Protein AF-A0A3C0IP59-F1 (afdb_monomer_lite)

Radius of gyration: 22.81 Å; chains: 1; bounding box: 52×36×65 Å

Foldseek 3Di:
DWKKKWQQVWKDWDDKADADPLFAPKDWDWDDDPRMIMIDIDTDDPVPDDRDDDPPDDRIDTDMDTDAPDWFKIKMFIPAQDPDDFDADPLGAGAPQWDDDRRMIMHTDPRPQQDKDKDFFPDDADWKWKWKDPPPDTDTDDDDQQWDQRTHRMIIGGNDHPVQQFIWMWMQHPNDIGPIDGDHDDGHDDDDD

pLDDT: mean 77.58, std 16.77, range [37.03, 97.62]

Sequence (193 aa):
QGSIQWDNTKMQLINVTQVHSTISNTLFNGAVNGTIGTLSYLWTDDNLTAQTIANNQTVFILNFRVTPASSGLTFVSFNNNPTSLVVSNASGDVVPNVVYN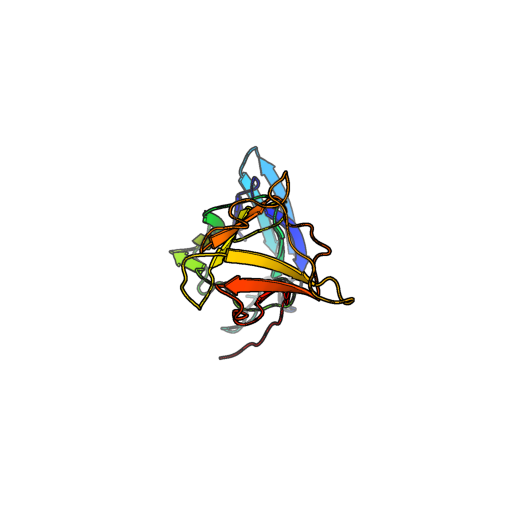NGIVTFSAPMCLNGTTTITSDIQGATYQWQRDTGTGFVNITNGSAFTGVNTPTLTLLNVPSTSGGLVYRCLVNGNYSTPYEIVFTNYWIGGT

Structure (mmCIF, N/CA/C/O backbone):
data_AF-A0A3C0IP59-F1
#
_entry.id   AF-A0A3C0IP59-F1
#
loop_
_atom_site.group_PDB
_atom_site.id
_atom_site.type_symbol
_atom_site.label_atom_id
_atom_site.label_alt_id
_atom_site.label_comp_id
_atom_site.label_asym_id
_atom_site.label_entity_id
_atom_site.label_seq_id
_atom_site.pdbx_PDB_ins_code
_atom_site.Cartn_x
_atom_site.Cartn_y
_atom_site.Cartn_z
_atom_site.occupancy
_atom_site.B_iso_or_equiv
_atom_site.auth_seq_id
_atom_site.auth_comp_id
_atom_site.auth_asym_id
_atom_site.auth_atom_id
_atom_site.pdbx_PDB_model_num
ATOM 1 N N . GLN A 1 1 ? -11.044 3.082 27.305 1.00 76.75 1 GLN A N 1
ATOM 2 C CA . GLN A 1 1 ? -10.449 4.399 26.984 1.00 76.75 1 GLN A CA 1
ATOM 3 C C . GLN A 1 1 ? -8.964 4.248 26.710 1.00 76.75 1 GLN A C 1
ATOM 5 O O . GLN A 1 1 ? -8.337 3.385 27.319 1.00 76.75 1 GLN A O 1
ATOM 10 N N . GLY A 1 2 ? -8.407 5.058 25.819 1.00 85.38 2 GLY A N 1
ATOM 11 C CA . GLY A 1 2 ? -6.988 4.990 25.487 1.00 85.38 2 GLY A CA 1
ATOM 12 C C . GLY A 1 2 ? -6.597 5.969 24.392 1.00 85.38 2 GLY A C 1
ATOM 13 O O . GLY A 1 2 ? -7.365 6.862 24.024 1.00 85.38 2 GLY A O 1
ATOM 14 N N . SER A 1 3 ? -5.384 5.796 23.880 1.00 88.06 3 SER A N 1
ATOM 15 C CA . SER A 1 3 ? -4.891 6.559 22.743 1.00 88.06 3 SER A CA 1
ATOM 16 C C . SER A 1 3 ? -4.097 5.684 21.791 1.00 88.06 3 SER A C 1
ATOM 18 O O . SER A 1 3 ? -3.349 4.801 22.211 1.00 88.06 3 SER A O 1
ATOM 20 N N . ILE A 1 4 ? -4.232 5.992 20.510 1.00 91.75 4 ILE A N 1
ATOM 21 C CA . ILE A 1 4 ? -3.515 5.349 19.415 1.00 91.75 4 ILE A CA 1
ATOM 22 C C . ILE A 1 4 ? -2.663 6.418 18.761 1.00 91.75 4 ILE A C 1
ATOM 24 O O . ILE A 1 4 ? -3.152 7.520 18.525 1.00 91.75 4 ILE A O 1
ATOM 28 N N . GLN A 1 5 ? -1.407 6.116 18.481 1.00 92.88 5 GLN A N 1
ATOM 29 C CA . GLN A 1 5 ? -0.506 7.008 17.773 1.00 92.88 5 GLN A CA 1
ATOM 30 C C . GLN A 1 5 ? -0.067 6.382 16.458 1.00 92.88 5 GLN A C 1
ATOM 32 O O . GLN A 1 5 ? -0.047 5.162 16.309 1.00 92.88 5 GLN A O 1
ATOM 37 N N . TRP A 1 6 ? 0.281 7.222 15.493 1.00 92.19 6 TRP A N 1
ATOM 38 C CA . TRP A 1 6 ? 0.820 6.779 14.214 1.00 92.19 6 TRP A CA 1
ATOM 39 C C . TRP A 1 6 ? 1.875 7.752 13.699 1.00 92.19 6 TRP A C 1
ATOM 41 O O . TRP A 1 6 ? 1.934 8.917 14.106 1.00 92.19 6 TRP A O 1
ATOM 51 N N . ASP A 1 7 ? 2.689 7.267 12.768 1.00 91.00 7 ASP A N 1
ATOM 52 C CA . ASP A 1 7 ? 3.608 8.094 11.992 1.00 91.00 7 ASP A CA 1
ATOM 53 C C . ASP A 1 7 ? 2.825 8.945 10.980 1.00 91.00 7 ASP A C 1
ATOM 55 O O . ASP A 1 7 ? 2.439 8.486 9.900 1.00 91.00 7 ASP A O 1
ATOM 59 N N . ASN A 1 8 ? 2.596 10.210 11.326 1.00 92.25 8 ASN A N 1
ATOM 60 C CA . ASN A 1 8 ? 1.844 11.145 10.497 1.00 92.25 8 ASN A CA 1
ATOM 61 C C . ASN A 1 8 ? 2.613 11.600 9.246 1.00 92.25 8 ASN A C 1
ATOM 63 O O . ASN A 1 8 ? 2.034 12.209 8.350 1.00 92.25 8 ASN A O 1
ATOM 67 N N . THR A 1 9 ? 3.911 11.295 9.141 1.00 85.31 9 THR A N 1
ATOM 68 C CA . THR A 1 9 ? 4.666 11.563 7.907 1.00 85.31 9 THR A CA 1
ATOM 69 C C . THR A 1 9 ? 4.334 10.555 6.809 1.00 85.31 9 THR A C 1
ATOM 71 O O . THR A 1 9 ? 4.463 10.867 5.625 1.00 85.31 9 THR A O 1
ATOM 74 N N . LYS A 1 10 ? 3.854 9.363 7.186 1.00 76.88 10 LYS A N 1
ATOM 75 C CA . LYS A 1 10 ? 3.582 8.254 6.261 1.00 76.88 10 LYS A CA 1
ATOM 76 C C . LYS A 1 10 ? 2.119 7.869 6.189 1.00 76.88 10 LYS A C 1
ATOM 78 O O . LYS A 1 10 ? 1.732 7.216 5.229 1.00 76.88 10 LYS A O 1
ATOM 83 N N . MET A 1 11 ? 1.306 8.242 7.170 1.00 84.44 11 MET A N 1
ATOM 84 C CA . MET A 1 11 ? -0.105 7.880 7.200 1.00 84.44 11 MET A CA 1
ATOM 85 C C . MET A 1 11 ? -0.966 8.999 7.769 1.00 84.44 11 MET A C 1
ATOM 87 O O . MET A 1 11 ? -0.578 9.706 8.690 1.00 84.44 11 MET A O 1
ATOM 91 N N . GLN A 1 12 ? -2.185 9.100 7.263 1.00 85.88 12 GLN A N 1
ATOM 92 C CA . GLN A 1 12 ? -3.214 10.006 7.739 1.00 85.88 12 GLN A CA 1
ATOM 93 C C . GLN A 1 12 ? -4.449 9.195 8.124 1.00 85.88 12 GLN A C 1
ATOM 95 O O . GLN A 1 12 ? -4.969 8.427 7.311 1.00 85.88 12 GLN A O 1
ATOM 100 N N . LEU A 1 13 ? -4.939 9.370 9.352 1.00 90.38 13 LEU A N 1
ATOM 101 C CA . LEU A 1 13 ? -6.218 8.795 9.765 1.00 90.38 13 LEU A CA 1
ATOM 102 C C . LEU A 1 13 ? -7.351 9.452 8.963 1.00 90.38 13 LEU A C 1
ATOM 104 O O . LEU A 1 13 ? -7.472 10.676 8.946 1.00 90.38 13 LEU A O 1
ATOM 108 N N . ILE A 1 14 ? -8.175 8.640 8.305 1.00 88.88 14 ILE A N 1
ATOM 109 C CA . ILE A 1 14 ? -9.339 9.096 7.539 1.00 88.88 14 ILE A CA 1
ATOM 110 C C . ILE A 1 14 ? -10.581 9.084 8.419 1.00 88.88 14 ILE A C 1
ATOM 112 O O . ILE A 1 14 ? -11.258 10.100 8.543 1.00 88.88 14 ILE A O 1
ATOM 116 N N . ASN A 1 15 ? -10.891 7.937 9.023 1.00 91.88 15 ASN A N 1
ATOM 117 C CA . ASN A 1 15 ? -12.031 7.790 9.919 1.00 91.88 15 ASN A CA 1
ATOM 118 C C . ASN A 1 15 ? -11.908 6.529 10.789 1.00 91.88 15 ASN A C 1
ATOM 120 O O . ASN A 1 15 ? -11.047 5.672 10.571 1.00 91.88 15 ASN A O 1
ATOM 124 N N . VAL A 1 16 ? -12.801 6.444 11.774 1.00 91.81 16 VAL A N 1
ATOM 125 C CA . VAL A 1 16 ? -13.067 5.242 12.566 1.00 91.81 16 VAL A CA 1
ATOM 126 C C . VAL A 1 16 ? -14.413 4.677 12.121 1.00 91.81 16 VAL A C 1
ATOM 128 O O . VAL A 1 16 ? -15.373 5.428 11.960 1.00 91.81 16 VAL A O 1
ATOM 131 N N . THR A 1 17 ? -14.491 3.370 11.893 1.00 89.25 17 THR A N 1
ATOM 132 C CA . THR A 1 17 ? -15.706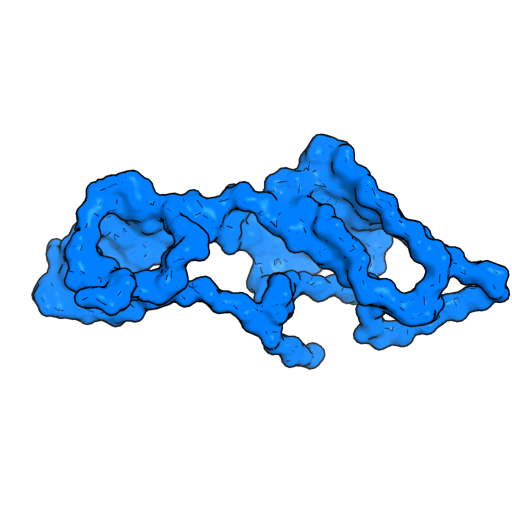 2.684 11.419 1.00 89.25 17 THR A CA 1
ATOM 133 C C . THR A 1 17 ? -15.938 1.385 12.186 1.00 89.25 17 THR A C 1
ATOM 135 O O . THR A 1 17 ? -15.092 0.983 12.980 1.00 89.25 17 THR A O 1
ATOM 138 N N . GLN A 1 18 ? -17.089 0.739 11.966 1.00 88.69 18 GLN A N 1
ATOM 139 C CA . GLN A 1 18 ? -17.440 -0.561 12.561 1.00 88.69 18 GLN A CA 1
ATOM 140 C C . GLN A 1 18 ? -17.245 -0.630 14.085 1.00 88.69 18 GLN A C 1
ATOM 142 O O . GLN A 1 18 ? -16.703 -1.599 14.611 1.00 88.69 18 GLN A O 1
ATOM 147 N N . VAL A 1 19 ? -17.681 0.410 14.801 1.00 90.69 19 VAL A N 1
ATOM 148 C CA . VAL A 1 19 ? -17.729 0.376 16.266 1.00 90.69 19 VAL A CA 1
ATOM 149 C C . VAL A 1 19 ? -18.670 -0.751 16.693 1.00 90.69 19 VAL A C 1
ATOM 151 O O . VAL A 1 19 ? -19.811 -0.810 16.231 1.00 90.69 19 VAL A O 1
ATOM 154 N N . HIS A 1 20 ? -18.185 -1.657 17.541 1.00 90.81 20 HIS A N 1
ATOM 155 C CA . HIS A 1 20 ? -18.945 -2.816 17.996 1.00 90.81 20 HIS A CA 1
ATOM 156 C C . HIS A 1 20 ? -20.247 -2.386 18.684 1.00 90.81 20 HIS A C 1
ATOM 158 O O . HIS A 1 20 ? -20.267 -1.443 19.474 1.00 90.81 20 HIS A O 1
ATOM 164 N N . SER A 1 21 ? -21.338 -3.107 18.429 1.00 88.25 21 SER A N 1
ATOM 165 C CA . SER A 1 21 ? -22.692 -2.701 18.830 1.00 88.25 21 SER A CA 1
ATOM 166 C C . SER A 1 21 ? -22.936 -2.664 20.341 1.00 88.25 21 SER A C 1
ATOM 168 O O . SER A 1 21 ? -23.910 -2.070 20.788 1.00 88.25 21 SER A O 1
ATOM 170 N N . THR A 1 22 ? -22.086 -3.314 21.139 1.00 87.00 22 THR A N 1
ATOM 171 C CA . THR A 1 22 ? -22.162 -3.279 22.612 1.00 87.00 22 THR A CA 1
ATOM 172 C C . THR A 1 22 ? -21.518 -2.033 23.215 1.00 87.00 22 THR A C 1
ATOM 174 O O . THR A 1 22 ? -21.534 -1.888 24.435 1.00 87.00 22 THR A O 1
ATOM 177 N N . ILE A 1 23 ? -20.886 -1.190 22.395 1.00 85.69 23 ILE A N 1
ATOM 178 C CA . ILE A 1 23 ? -20.192 0.021 22.821 1.00 85.69 23 ILE A CA 1
ATOM 179 C C . ILE A 1 23 ? -21.084 1.217 22.488 1.00 85.69 23 ILE A C 1
ATOM 181 O O . ILE A 1 23 ? -21.478 1.406 21.338 1.00 85.69 23 ILE A O 1
ATOM 185 N N . SER A 1 24 ? -21.367 2.040 23.492 1.00 84.31 24 SER A N 1
ATOM 186 C CA . SER A 1 24 ? -22.244 3.211 23.378 1.00 84.31 24 SER A CA 1
ATOM 187 C C . SER A 1 24 ? -21.489 4.498 23.705 1.00 84.31 24 SER A C 1
ATOM 189 O O . SER A 1 24 ? -20.411 4.460 24.300 1.00 84.31 24 SER A O 1
ATOM 191 N N . ASN A 1 25 ? -22.049 5.644 23.301 1.00 86.81 25 ASN A N 1
ATOM 192 C CA . ASN A 1 25 ? -21.530 6.979 23.630 1.00 86.81 25 ASN A CA 1
ATOM 193 C C . ASN A 1 25 ? -20.037 7.151 23.313 1.00 86.81 25 ASN A C 1
ATOM 195 O O . ASN A 1 25 ? -19.250 7.663 24.110 1.00 86.81 25 ASN A O 1
ATOM 199 N N . THR A 1 26 ? -19.628 6.675 22.136 1.00 89.88 26 THR A N 1
ATOM 200 C CA . THR A 1 26 ? -18.228 6.720 21.723 1.00 89.88 26 THR A CA 1
ATOM 201 C C . THR A 1 26 ? -17.808 8.125 21.320 1.00 89.88 26 THR A C 1
ATOM 203 O O . THR A 1 26 ? -18.450 8.762 20.484 1.00 89.88 26 THR A O 1
ATOM 206 N N . LEU A 1 27 ? -16.670 8.564 21.840 1.00 91.69 27 LEU A N 1
ATOM 207 C CA . LEU A 1 27 ? -15.978 9.780 21.450 1.00 91.69 27 LEU A CA 1
ATOM 208 C C . LEU A 1 27 ? -14.618 9.405 20.870 1.00 91.69 27 LEU A C 1
ATOM 210 O O . LEU A 1 27 ? -13.796 8.778 21.540 1.00 91.69 27 LEU A O 1
ATOM 214 N N . PHE A 1 28 ? -14.383 9.830 19.633 1.00 93.62 28 PHE A N 1
ATOM 215 C CA . PHE A 1 28 ? -13.115 9.696 18.927 1.00 93.62 28 PHE A CA 1
ATOM 216 C C . PHE A 1 28 ? -12.594 11.092 18.612 1.00 93.62 28 PHE A C 1
ATOM 218 O O . PHE A 1 28 ? -13.268 11.864 17.933 1.00 93.62 28 PHE A O 1
ATOM 225 N N . ASN A 1 29 ? -11.402 11.419 19.101 1.00 94.44 29 ASN A N 1
ATOM 226 C CA . ASN A 1 29 ? -10.782 12.719 18.878 1.00 94.44 29 ASN A CA 1
ATOM 227 C C . ASN A 1 29 ? -9.398 12.549 18.251 1.00 94.44 29 ASN A C 1
ATOM 229 O O . ASN A 1 29 ? -8.468 12.073 18.904 1.00 94.44 29 ASN A O 1
ATOM 233 N N . GLY A 1 30 ? -9.286 12.916 16.975 1.00 93.44 30 GLY A N 1
ATOM 234 C CA . GLY A 1 30 ? -8.036 12.890 16.223 1.00 93.44 30 GLY A CA 1
ATOM 235 C C . GLY A 1 30 ? -7.299 14.224 16.318 1.00 93.44 30 GLY A C 1
ATOM 236 O O . GLY A 1 30 ? -7.891 15.279 16.114 1.00 93.44 30 GLY A O 1
ATOM 237 N N . ALA A 1 31 ? -5.999 14.176 16.584 1.00 94.88 31 ALA A N 1
ATOM 238 C CA . ALA A 1 31 ? -5.110 15.329 16.589 1.00 94.88 31 ALA A CA 1
ATOM 239 C C . ALA A 1 31 ? -3.773 14.974 15.929 1.00 94.88 31 ALA A C 1
ATOM 241 O O . ALA A 1 31 ? -3.356 13.817 15.910 1.00 94.88 31 ALA A O 1
ATOM 242 N N . VAL A 1 32 ? -3.081 15.981 15.404 1.00 94.75 32 VAL A N 1
ATOM 243 C CA . VAL A 1 32 ? -1.739 15.838 14.830 1.00 94.75 32 VAL A CA 1
ATOM 244 C C . VAL A 1 32 ? -0.811 16.823 15.528 1.00 94.75 32 VAL A C 1
ATOM 246 O O . VAL A 1 32 ? -1.125 18.008 15.614 1.00 94.75 32 VAL A O 1
ATOM 249 N N . ASN A 1 33 ? 0.333 16.338 16.008 1.00 92.12 33 ASN A N 1
ATOM 250 C CA . ASN A 1 33 ? 1.397 17.160 16.571 1.00 92.12 33 ASN A CA 1
ATOM 251 C C . ASN A 1 33 ? 2.728 16.813 15.890 1.00 92.12 33 ASN A C 1
ATOM 253 O O . ASN A 1 33 ? 3.386 15.823 16.217 1.00 92.12 33 ASN A O 1
ATOM 257 N N . GLY A 1 34 ? 3.099 17.620 14.895 1.00 92.50 34 GLY A N 1
ATOM 258 C CA . GLY A 1 34 ? 4.291 17.391 14.084 1.00 92.50 34 GLY A CA 1
ATOM 259 C C . GLY A 1 34 ? 4.214 16.075 13.306 1.00 92.50 34 GLY A C 1
ATOM 260 O O . GLY A 1 34 ? 3.320 15.873 12.484 1.00 92.50 34 GLY A O 1
ATOM 261 N N . THR A 1 35 ? 5.172 15.185 13.556 1.00 92.62 35 THR A N 1
ATOM 262 C CA . THR A 1 35 ? 5.290 13.881 12.883 1.00 92.62 35 THR A CA 1
ATOM 263 C C . THR A 1 35 ? 4.415 12.796 13.503 1.00 92.62 35 THR A C 1
ATOM 265 O O . THR A 1 35 ? 4.331 11.705 12.947 1.00 92.62 35 THR A O 1
ATOM 268 N N . ILE A 1 36 ? 3.756 13.074 14.630 1.00 94.56 36 ILE A N 1
ATOM 269 C CA . ILE A 1 36 ? 2.944 12.099 15.355 1.00 94.56 36 ILE A CA 1
ATOM 270 C C . ILE A 1 36 ? 1.477 12.482 15.241 1.00 94.56 36 ILE A C 1
ATOM 272 O O . ILE A 1 36 ? 1.060 13.575 15.628 1.00 94.56 36 ILE A O 1
ATOM 276 N N . GLY A 1 37 ? 0.680 11.554 14.729 1.00 96.00 37 GLY A N 1
ATOM 277 C CA . GLY A 1 37 ? -0.766 11.632 14.813 1.00 96.00 37 GLY A CA 1
ATOM 278 C C . GLY A 1 37 ? -1.249 10.873 16.038 1.00 96.00 37 GLY A C 1
ATOM 279 O O . GLY A 1 37 ? -0.609 9.919 16.476 1.00 96.00 37 GLY A O 1
ATOM 280 N N . THR A 1 38 ? -2.331 11.332 16.654 1.00 95.06 38 THR A N 1
ATOM 281 C CA . THR A 1 38 ?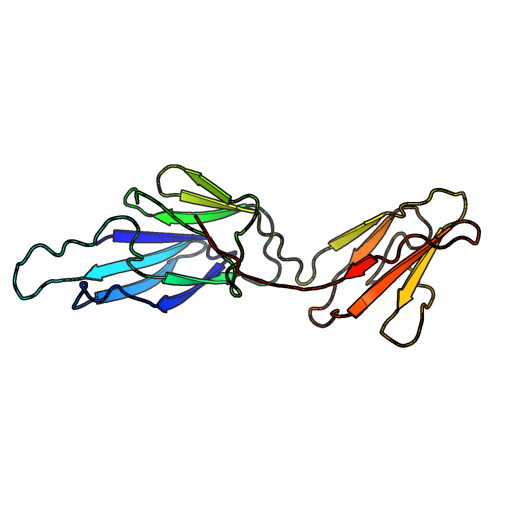 -2.917 10.723 17.849 1.00 95.06 38 THR A CA 1
ATOM 282 C C . THR A 1 38 ? -4.433 10.666 17.728 1.00 95.06 38 THR A C 1
ATOM 284 O O . THR A 1 38 ? -5.075 11.638 17.344 1.00 95.06 38 THR A O 1
ATOM 287 N N . LEU A 1 39 ? -5.013 9.527 18.088 1.00 94.62 39 LEU A N 1
ATOM 288 C CA . LEU A 1 39 ? -6.442 9.322 18.248 1.00 94.62 39 LEU A CA 1
ATOM 289 C C . LEU A 1 39 ? -6.696 8.986 19.711 1.00 94.62 39 LEU A C 1
ATOM 291 O O . LEU A 1 39 ? -6.307 7.917 20.179 1.00 94.62 39 LEU A O 1
ATOM 295 N N . SER A 1 40 ? -7.362 9.882 20.426 1.00 92.38 40 SER A N 1
ATOM 296 C CA . SER A 1 40 ? -7.900 9.599 21.754 1.00 92.38 40 SER A CA 1
ATOM 297 C C . SER A 1 40 ? -9.305 9.031 21.619 1.00 92.38 40 SER A C 1
ATOM 299 O O . SER A 1 40 ? -10.100 9.531 20.821 1.00 92.38 40 SER A O 1
ATOM 301 N N . TYR A 1 41 ? -9.614 7.999 22.400 1.00 90.50 41 TYR A N 1
ATOM 302 C CA . TYR A 1 41 ? -10.928 7.369 22.369 1.00 90.50 41 TYR A CA 1
ATOM 303 C C . TYR A 1 41 ? -11.467 7.071 23.770 1.00 90.50 41 TYR A C 1
ATOM 305 O O . TYR A 1 41 ? -10.754 6.602 24.668 1.00 90.50 41 TYR A O 1
ATOM 313 N N . LEU A 1 42 ? -12.761 7.320 23.935 1.00 89.19 42 LEU A N 1
ATOM 314 C CA . LEU A 1 42 ? -13.541 7.040 25.135 1.00 89.19 42 LEU A CA 1
ATOM 315 C C . LEU A 1 42 ? -14.909 6.497 24.720 1.00 89.19 42 LEU A C 1
ATOM 317 O O . LEU A 1 42 ? -15.437 6.864 23.678 1.00 89.19 42 LEU A O 1
ATOM 321 N N . TRP A 1 43 ? -15.481 5.638 25.548 1.00 86.50 43 TRP A N 1
ATOM 322 C CA . TRP A 1 43 ? -16.882 5.251 25.483 1.00 86.50 43 TRP A CA 1
ATOM 323 C C . TRP A 1 43 ? -17.403 5.152 26.909 1.00 86.50 43 TRP A C 1
ATOM 325 O O . TRP A 1 43 ? -16.632 4.848 27.827 1.00 86.50 43 TRP A O 1
ATOM 335 N N . THR A 1 44 ? -18.685 5.432 27.095 1.00 81.31 44 THR A N 1
ATOM 336 C CA . THR A 1 44 ? -19.340 5.369 28.401 1.00 81.31 44 THR A CA 1
ATOM 337 C C . THR A 1 44 ? -20.592 4.514 28.306 1.00 81.31 44 THR A C 1
ATOM 339 O O . THR A 1 44 ? -21.296 4.527 27.297 1.00 81.31 44 THR A O 1
ATOM 342 N N . ASP A 1 45 ? -20.862 3.752 29.363 1.00 80.81 45 ASP A N 1
ATOM 343 C CA . ASP A 1 45 ? -22.169 3.138 29.556 1.00 80.81 45 ASP A CA 1
ATOM 344 C C . ASP A 1 45 ? -22.950 3.953 30.580 1.00 80.81 45 ASP A C 1
ATOM 346 O O . ASP A 1 45 ? -22.566 4.026 31.750 1.00 80.81 45 ASP A O 1
ATOM 350 N N . ASP A 1 46 ? -24.057 4.538 30.140 1.00 76.50 46 ASP A N 1
ATOM 351 C CA . ASP A 1 46 ? -24.930 5.332 31.005 1.00 76.50 46 ASP A CA 1
ATOM 352 C C . ASP A 1 46 ? -25.686 4.449 32.011 1.00 76.50 46 ASP A C 1
ATOM 354 O O . ASP A 1 46 ? -26.196 4.946 33.014 1.00 76.50 46 ASP A O 1
ATOM 358 N N . ASN A 1 47 ? -25.718 3.130 31.783 1.00 81.12 47 ASN A N 1
ATOM 359 C CA . ASN A 1 47 ? -26.380 2.164 32.658 1.00 81.12 47 ASN A CA 1
ATOM 360 C C . ASN A 1 47 ? -25.453 1.566 33.729 1.00 81.12 47 ASN A C 1
ATOM 362 O O . ASN A 1 47 ? -25.903 0.724 34.507 1.00 81.12 47 ASN A O 1
ATOM 366 N N . LEU A 1 48 ? -24.177 1.983 33.790 1.00 76.75 48 LEU A N 1
ATOM 367 C CA . LEU A 1 48 ? -23.164 1.476 34.733 1.00 76.75 48 LEU A CA 1
ATOM 368 C C . LEU A 1 48 ? -22.982 -0.054 34.696 1.00 76.75 48 LEU A C 1
ATOM 370 O O . LEU A 1 48 ? -22.537 -0.663 35.672 1.00 76.75 48 LEU A O 1
ATOM 374 N N . THR A 1 49 ? -23.311 -0.692 33.575 1.00 77.75 49 THR A N 1
ATOM 375 C CA . THR A 1 49 ? -23.138 -2.127 33.376 1.00 77.75 49 THR A CA 1
ATOM 376 C C . THR A 1 49 ? -21.796 -2.424 32.715 1.00 77.75 49 THR A C 1
ATOM 378 O O . THR A 1 49 ? -21.283 -1.673 31.885 1.00 77.75 49 THR A O 1
ATOM 381 N N . ALA A 1 50 ? -21.180 -3.541 33.101 1.00 73.38 50 ALA A N 1
ATOM 382 C CA . ALA A 1 50 ? -19.937 -3.970 32.481 1.00 73.38 50 ALA A CA 1
ATOM 383 C C . ALA A 1 50 ? -20.202 -4.401 31.029 1.00 73.38 50 ALA A C 1
ATOM 385 O O . ALA A 1 50 ? -20.811 -5.440 30.774 1.00 73.38 50 ALA A O 1
ATOM 386 N N . GLN A 1 51 ? -19.705 -3.620 30.071 1.00 74.44 51 GLN A N 1
ATOM 387 C CA . GLN A 1 51 ? -19.729 -3.989 28.659 1.00 74.44 51 GLN A CA 1
ATOM 388 C C . GLN A 1 51 ? -18.682 -5.078 28.406 1.00 74.44 51 GLN A C 1
ATOM 390 O O . GLN A 1 51 ? -17.479 -4.831 28.484 1.00 74.44 51 GLN A O 1
ATOM 395 N N . THR A 1 52 ? -19.140 -6.295 28.110 1.00 77.94 52 THR A N 1
ATOM 396 C CA . THR A 1 52 ? -18.263 -7.420 27.758 1.00 77.94 52 THR A CA 1
ATOM 397 C C . THR A 1 52 ? -18.319 -7.649 26.255 1.00 77.94 52 THR A C 1
ATOM 399 O O . THR A 1 52 ? -19.381 -7.928 25.703 1.00 77.94 52 THR A O 1
ATOM 402 N N . ILE A 1 53 ? -17.168 -7.541 25.596 1.00 79.88 53 ILE A N 1
ATOM 403 C CA . ILE A 1 53 ? -16.993 -7.913 24.191 1.00 79.88 53 ILE A CA 1
ATOM 404 C C . ILE A 1 53 ? -16.366 -9.307 24.180 1.00 79.88 53 ILE A C 1
ATOM 406 O O . ILE A 1 53 ? -15.373 -9.539 24.869 1.00 79.88 53 ILE A O 1
ATOM 410 N N . ALA A 1 54 ? -16.959 -10.244 23.441 1.00 79.94 54 ALA A N 1
ATOM 411 C CA . ALA A 1 54 ? -16.405 -11.589 23.321 1.00 79.94 54 ALA A CA 1
ATOM 412 C C . ALA A 1 54 ? -15.021 -11.557 22.648 1.00 79.94 54 ALA A C 1
ATOM 414 O O . ALA A 1 54 ? -14.734 -10.683 21.827 1.00 79.94 54 ALA A O 1
ATOM 415 N N . ASN A 1 55 ? -14.168 -12.533 22.967 1.00 74.12 55 ASN A N 1
ATOM 416 C CA . ASN A 1 55 ? -12.869 -12.666 22.308 1.00 74.12 55 ASN A CA 1
ATOM 417 C C . ASN A 1 55 ? -13.031 -12.766 20.780 1.00 74.12 55 ASN A C 1
ATOM 419 O O . ASN A 1 55 ? -14.020 -13.309 20.283 1.00 74.12 55 ASN A O 1
ATOM 423 N N . ASN A 1 56 ? -12.032 -12.265 20.049 1.00 72.31 56 ASN A N 1
ATOM 424 C CA . ASN A 1 56 ? -11.971 -12.251 18.581 1.00 72.31 56 ASN A CA 1
ATOM 425 C C . ASN A 1 56 ? -13.074 -11.429 17.889 1.00 72.31 56 ASN A C 1
ATOM 427 O O . ASN A 1 56 ? -13.340 -11.630 16.707 1.00 72.31 56 ASN A O 1
ATOM 431 N N . GLN A 1 57 ? -13.711 -10.497 18.599 1.00 81.50 57 GLN A N 1
ATOM 432 C CA . GLN A 1 57 ? -14.596 -9.505 17.992 1.00 81.50 57 GLN A CA 1
ATOM 433 C C . GLN A 1 57 ? -13.842 -8.205 17.705 1.00 81.50 57 GLN A C 1
ATOM 435 O O . GLN A 1 57 ? -13.035 -7.737 18.512 1.00 81.50 57 GLN A O 1
ATOM 440 N N . THR A 1 58 ? -14.142 -7.593 16.561 1.00 83.12 58 THR A N 1
ATOM 441 C CA . THR A 1 58 ? -13.628 -6.267 16.210 1.00 83.12 58 THR A CA 1
ATOM 442 C C . THR A 1 58 ? -14.299 -5.206 17.073 1.00 83.12 58 THR A C 1
ATOM 444 O O . THR A 1 58 ? -15.520 -5.088 17.076 1.00 83.12 58 THR A O 1
ATOM 447 N N . VAL A 1 59 ? -13.497 -4.412 17.785 1.00 86.44 59 VAL A N 1
ATOM 448 C CA . VAL A 1 59 ? -13.979 -3.305 18.630 1.00 86.44 59 VAL A CA 1
ATOM 449 C C . VAL A 1 59 ? -14.301 -2.071 17.776 1.00 86.44 59 VAL A C 1
ATOM 451 O O . VAL A 1 59 ? -15.350 -1.457 17.950 1.00 86.44 59 VAL A O 1
ATOM 454 N N . PHE A 1 60 ? -13.399 -1.711 16.861 1.00 88.88 60 PHE A N 1
ATOM 455 C CA . PHE A 1 60 ? -13.571 -0.704 15.810 1.00 88.88 60 PHE A CA 1
ATOM 456 C C . PHE A 1 60 ? -12.468 -0.869 14.755 1.00 88.88 60 PHE A C 1
ATOM 458 O O . PHE A 1 60 ? -11.445 -1.506 15.009 1.00 88.88 60 PHE A O 1
ATOM 465 N N . ILE A 1 61 ? -12.653 -0.253 13.589 1.00 87.56 61 ILE A N 1
ATOM 466 C CA . ILE A 1 61 ? -11.678 -0.198 12.495 1.00 87.56 61 ILE A CA 1
ATOM 467 C C . ILE A 1 61 ? -11.143 1.222 12.344 1.00 87.56 61 ILE A C 1
ATOM 469 O O . ILE A 1 61 ? -11.917 2.177 12.273 1.00 87.56 61 ILE A O 1
ATOM 473 N N . LEU A 1 62 ? -9.821 1.347 12.225 1.00 89.06 62 LEU A N 1
ATOM 474 C CA . LEU A 1 62 ? -9.154 2.580 11.819 1.00 89.06 62 LEU A CA 1
ATOM 475 C C . LEU A 1 62 ? -8.820 2.527 10.334 1.00 89.06 62 LEU A C 1
ATOM 477 O O . LEU A 1 62 ? -8.062 1.662 9.901 1.00 89.06 62 LEU A O 1
ATOM 481 N N . ASN A 1 63 ? -9.327 3.486 9.567 1.00 85.00 63 ASN A N 1
ATOM 482 C CA . ASN A 1 63 ? -8.990 3.602 8.155 1.00 85.00 63 ASN A CA 1
ATOM 483 C C . ASN A 1 63 ? -7.898 4.650 7.978 1.00 85.00 63 ASN A C 1
ATOM 485 O O . ASN A 1 63 ? -8.123 5.839 8.216 1.00 85.00 63 ASN A O 1
ATOM 489 N N . PHE A 1 64 ? -6.723 4.213 7.536 1.00 85.31 64 PHE A N 1
ATOM 490 C CA . PHE A 1 64 ? -5.609 5.092 7.205 1.00 85.31 64 PHE A CA 1
ATOM 491 C C . PHE A 1 64 ? -5.473 5.255 5.696 1.00 85.31 64 PHE A C 1
ATOM 493 O O . PHE A 1 64 ? -5.588 4.302 4.928 1.00 85.31 64 PHE A O 1
ATOM 500 N N . ARG A 1 65 ? -5.163 6.477 5.272 1.00 78.62 65 ARG A N 1
ATOM 501 C CA . ARG A 1 65 ? -4.574 6.745 3.966 1.00 78.62 65 ARG A CA 1
ATOM 502 C C . ARG A 1 65 ? -3.074 6.810 4.148 1.00 78.62 65 ARG A C 1
ATOM 504 O O . ARG A 1 65 ? -2.591 7.560 4.988 1.00 78.62 65 ARG A O 1
ATOM 511 N N . VAL A 1 66 ? -2.340 6.077 3.333 1.00 72.81 66 VAL A N 1
ATOM 512 C CA . VAL A 1 66 ? -0.886 6.184 3.327 1.00 72.81 66 VAL A CA 1
ATOM 513 C C . VAL A 1 66 ? -0.483 7.402 2.480 1.00 72.81 66 VAL A C 1
ATOM 515 O O . VAL A 1 66 ? -1.045 7.642 1.407 1.00 72.81 66 VAL A O 1
ATOM 518 N N . THR A 1 67 ? 0.444 8.212 2.987 1.00 71.44 67 THR A N 1
ATOM 519 C CA . THR A 1 67 ? 0.920 9.445 2.352 1.00 71.44 67 THR A CA 1
ATOM 520 C C . THR A 1 67 ? 1.671 9.109 1.063 1.00 71.44 67 THR A C 1
ATOM 522 O O . THR A 1 67 ? 2.594 8.296 1.104 1.00 71.44 67 THR A O 1
ATOM 525 N N . PRO A 1 68 ? 1.336 9.731 -0.083 1.00 56.03 68 PRO A N 1
ATOM 526 C CA . PRO A 1 68 ? 2.053 9.523 -1.340 1.00 56.03 68 PRO A CA 1
ATOM 527 C C . PRO A 1 68 ? 3.581 9.572 -1.177 1.00 56.03 68 PRO A C 1
ATOM 529 O O . PRO A 1 68 ? 4.097 10.446 -0.485 1.00 56.03 68 PRO A O 1
ATOM 532 N N . ALA A 1 69 ? 4.294 8.651 -1.833 1.00 50.34 69 ALA A N 1
ATOM 533 C CA . ALA A 1 69 ? 5.759 8.533 -1.812 1.00 50.34 69 ALA A CA 1
ATOM 534 C C . ALA A 1 69 ? 6.417 8.186 -0.451 1.00 50.34 69 ALA A C 1
ATOM 536 O O . ALA A 1 69 ? 7.641 8.253 -0.330 1.00 50.34 69 ALA A O 1
ATOM 537 N N . SER A 1 70 ? 5.658 7.769 0.571 1.00 53.94 70 SER A N 1
ATOM 538 C CA . SER A 1 70 ? 6.236 7.282 1.833 1.00 53.94 70 SER A CA 1
ATOM 539 C C . SER A 1 70 ? 6.971 5.943 1.657 1.00 53.94 70 SER A C 1
ATOM 541 O O . SER A 1 70 ? 6.404 5.007 1.095 1.00 53.94 70 SER A O 1
ATOM 543 N N . SER A 1 71 ? 8.183 5.800 2.199 1.00 57.88 71 SER A N 1
ATOM 544 C CA . SER A 1 71 ? 8.957 4.547 2.155 1.00 57.88 71 SER A CA 1
ATOM 545 C C . SER A 1 71 ? 9.498 4.132 3.528 1.00 57.88 71 SER A C 1
ATOM 547 O O . SER A 1 71 ? 9.527 4.919 4.480 1.00 57.88 71 SER A O 1
ATOM 549 N N . GLY A 1 72 ? 9.932 2.876 3.643 1.00 60.19 72 GLY A N 1
ATOM 550 C CA . GLY A 1 72 ? 10.533 2.325 4.859 1.00 60.19 72 GLY A CA 1
ATOM 551 C C . GLY A 1 72 ? 9.513 1.923 5.928 1.00 60.19 72 GLY A C 1
ATOM 552 O O . GLY A 1 72 ? 8.322 1.784 5.656 1.00 60.19 72 GLY A O 1
ATOM 553 N N . LEU A 1 73 ? 9.997 1.721 7.156 1.00 69.31 73 LEU A N 1
ATOM 554 C CA . LEU A 1 73 ? 9.170 1.277 8.281 1.00 69.31 73 LEU A CA 1
ATOM 555 C C . LEU A 1 73 ? 8.244 2.393 8.763 1.00 69.31 73 LEU A C 1
ATOM 557 O O . LEU A 1 73 ? 8.674 3.538 8.902 1.00 69.31 73 LEU A O 1
ATOM 561 N N . THR A 1 74 ? 6.994 2.060 9.047 1.00 80.88 74 THR A N 1
ATOM 562 C CA . THR A 1 74 ? 6.037 2.949 9.713 1.00 80.88 74 THR A CA 1
ATOM 563 C C . THR A 1 74 ? 5.425 2.255 10.923 1.00 80.88 74 THR A C 1
ATOM 565 O O . THR A 1 74 ? 5.690 1.068 11.131 1.00 80.88 74 THR A O 1
ATOM 568 N N . PHE A 1 75 ? 4.647 2.978 11.733 1.00 84.25 75 PHE A N 1
ATOM 569 C CA . PHE A 1 75 ? 4.029 2.406 12.922 1.00 84.25 75 PHE A CA 1
ATOM 570 C C . PHE A 1 75 ? 2.600 2.882 13.187 1.00 84.25 75 PHE A C 1
ATOM 572 O O . PHE A 1 75 ? 2.228 4.017 12.880 1.00 84.25 75 PHE A O 1
ATOM 579 N N . VAL A 1 76 ? 1.847 2.009 13.854 1.00 87.81 76 VAL A N 1
ATOM 580 C CA . VAL A 1 76 ? 0.664 2.341 14.654 1.00 87.81 76 VAL A CA 1
ATOM 581 C C . VAL A 1 76 ? 0.903 1.783 16.052 1.00 87.81 76 VAL A C 1
ATOM 583 O O . VAL A 1 76 ? 1.211 0.602 16.190 1.00 87.81 76 VAL A O 1
ATOM 586 N N . SER A 1 77 ? 0.795 2.606 17.089 1.00 86.19 77 SER A N 1
ATOM 587 C CA . SER A 1 77 ? 1.013 2.192 18.474 1.00 86.19 77 SER A CA 1
ATOM 588 C C . SER A 1 77 ? -0.203 2.468 19.346 1.00 86.19 77 SER A C 1
ATOM 590 O O . SER A 1 77 ? -0.866 3.493 19.230 1.00 86.19 77 SER A O 1
ATOM 592 N N . PHE A 1 78 ? -0.492 1.542 20.245 1.00 84.19 78 PHE A N 1
ATOM 593 C CA . PHE A 1 78 ? -1.556 1.611 21.231 1.00 84.19 78 PHE A CA 1
ATOM 594 C C . PHE A 1 78 ? -0.901 1.811 22.594 1.00 84.19 78 PHE A C 1
ATOM 596 O O . PHE A 1 78 ? 0.050 1.111 22.940 1.00 84.19 78 PHE A O 1
ATOM 603 N N . ASN A 1 79 ? -1.386 2.776 23.375 1.00 75.19 79 ASN A N 1
ATOM 604 C CA . ASN A 1 79 ? -0.834 3.044 24.707 1.00 75.19 79 ASN A CA 1
ATOM 605 C C . ASN A 1 79 ? -1.174 1.953 25.739 1.00 75.19 79 ASN A C 1
ATOM 607 O O . ASN A 1 79 ? -0.570 1.877 26.805 1.00 75.19 79 ASN A O 1
ATOM 611 N N . ASN A 1 80 ? -2.148 1.114 25.418 1.00 66.06 80 ASN A N 1
ATOM 612 C CA . ASN A 1 80 ? -2.616 -0.024 26.177 1.00 66.06 80 ASN A CA 1
ATOM 613 C C . ASN A 1 80 ? -2.392 -1.281 25.331 1.00 66.06 80 ASN A C 1
ATOM 615 O O . ASN A 1 80 ? -2.829 -1.302 24.192 1.00 66.06 80 ASN A O 1
ATOM 619 N N . ASN A 1 81 ? -1.712 -2.301 25.874 1.00 62.25 81 ASN A N 1
ATOM 620 C CA . ASN A 1 81 ? -1.388 -3.555 25.178 1.00 62.25 81 ASN A CA 1
ATOM 621 C C . ASN A 1 81 ? -2.665 -4.273 24.699 1.00 62.25 81 ASN A C 1
ATOM 623 O O . ASN A 1 81 ? -3.288 -4.979 25.498 1.00 62.25 81 ASN A O 1
ATOM 627 N N . PRO A 1 82 ? -3.072 -4.140 23.425 1.00 59.28 82 PRO A N 1
ATOM 628 C CA . PRO A 1 82 ? -4.205 -4.887 22.917 1.00 59.28 82 PRO A CA 1
ATOM 629 C C . PRO A 1 82 ? -3.761 -6.332 22.660 1.00 59.28 82 PRO A C 1
ATOM 631 O O . PRO A 1 82 ? -2.614 -6.599 22.298 1.00 59.28 82 PRO A O 1
ATOM 634 N N . THR A 1 83 ? -4.670 -7.280 22.856 1.00 56.50 83 THR A N 1
ATOM 635 C CA . THR A 1 83 ? -4.374 -8.718 22.775 1.00 56.50 83 THR A CA 1
ATOM 636 C C . THR A 1 83 ? -4.159 -9.216 21.346 1.00 56.50 83 THR A C 1
ATOM 638 O O . THR A 1 83 ? -3.529 -10.255 21.160 1.00 56.50 83 THR A O 1
ATOM 641 N N . SER A 1 84 ? -4.652 -8.506 20.325 1.00 64.69 84 SER A N 1
ATOM 642 C CA . SER A 1 84 ? -4.453 -8.835 18.906 1.00 64.69 84 SER A CA 1
ATOM 643 C C . SER A 1 84 ? -4.664 -7.604 18.024 1.00 64.69 84 SER A C 1
ATOM 645 O O . SER A 1 84 ? -5.570 -6.809 18.270 1.00 64.69 84 SER A O 1
ATOM 647 N N . LEU A 1 85 ? -3.831 -7.450 16.996 1.00 69.38 85 LEU A N 1
ATOM 648 C CA . LEU A 1 85 ? -3.932 -6.397 15.987 1.00 69.38 85 LEU A CA 1
ATOM 649 C C . LEU A 1 85 ? -3.855 -7.055 14.611 1.00 69.38 85 LEU A C 1
ATOM 651 O O . LEU A 1 85 ? -3.046 -7.955 14.405 1.00 69.38 85 LEU A O 1
ATOM 655 N N . VAL A 1 86 ? -4.702 -6.612 13.687 1.00 70.19 86 VAL A N 1
ATOM 656 C CA . VAL A 1 86 ? -4.725 -7.097 12.305 1.00 70.19 86 VAL A CA 1
ATOM 657 C C . VAL A 1 86 ? -4.564 -5.895 11.393 1.00 70.19 86 VAL A C 1
ATOM 659 O O . VAL A 1 86 ? -5.286 -4.909 11.531 1.00 70.19 86 VAL A O 1
ATOM 662 N N . VAL A 1 87 ? -3.605 -5.974 10.475 1.00 71.19 87 VAL A N 1
ATOM 663 C CA . VAL A 1 87 ? -3.389 -4.961 9.442 1.00 71.19 87 VAL A CA 1
ATOM 664 C C . VAL A 1 87 ? -3.724 -5.553 8.089 1.00 71.19 87 VAL A C 1
ATOM 666 O O . VAL A 1 87 ? -3.148 -6.558 7.670 1.00 71.19 87 VAL A O 1
ATOM 669 N N . SER A 1 88 ? -4.642 -4.884 7.406 1.00 63.16 88 SER A N 1
ATOM 670 C CA . SER A 1 88 ? -5.096 -5.235 6.073 1.00 63.16 88 SER A CA 1
ATOM 671 C C . SER A 1 88 ? -5.094 -4.014 5.159 1.00 63.16 88 SER A C 1
ATOM 673 O O . SER A 1 88 ? -5.205 -2.883 5.636 1.00 63.16 88 SER A O 1
ATOM 675 N N . ASN A 1 89 ? -4.984 -4.216 3.846 1.00 60.72 89 ASN A N 1
ATOM 676 C CA . ASN A 1 89 ? -5.119 -3.110 2.892 1.00 60.72 89 ASN A CA 1
ATOM 677 C C . ASN A 1 89 ? -6.604 -2.717 2.673 1.00 60.72 89 ASN A C 1
ATOM 679 O O . ASN A 1 89 ? -7.492 -3.192 3.374 1.00 60.72 89 ASN A O 1
ATOM 683 N N . ALA A 1 90 ? -6.892 -1.824 1.720 1.00 57.00 90 ALA A N 1
ATOM 684 C CA . ALA A 1 90 ? -8.260 -1.355 1.458 1.00 57.00 90 ALA A CA 1
ATOM 685 C C . ALA A 1 90 ? -9.169 -2.397 0.781 1.00 57.00 90 ALA A C 1
ATOM 687 O O . ALA A 1 90 ? -10.382 -2.360 0.973 1.00 57.00 90 ALA A O 1
ATOM 688 N N . SER A 1 91 ? -8.597 -3.319 0.001 1.00 55.75 91 SER A N 1
ATOM 689 C CA . SER A 1 91 ? -9.328 -4.512 -0.438 1.00 55.75 91 SER A CA 1
ATOM 690 C C . SER A 1 91 ? -9.467 -5.506 0.686 1.00 55.75 91 SER A C 1
ATOM 692 O O . SER A 1 91 ? -10.425 -6.268 0.652 1.00 55.75 91 SER A O 1
ATOM 694 N N . GLY A 1 92 ? -8.519 -5.432 1.630 1.00 55.94 92 GLY A N 1
ATOM 695 C CA . GLY A 1 92 ? -8.375 -6.114 2.894 1.00 55.94 92 GLY A CA 1
ATOM 696 C C . GLY A 1 92 ? -7.288 -7.236 2.925 1.00 55.94 92 GLY A C 1
ATOM 697 O O . GLY A 1 92 ? -7.139 -7.961 3.904 1.00 55.94 92 GLY A O 1
ATOM 698 N N . ASP A 1 93 ? -6.448 -7.412 1.914 1.00 57.94 93 ASP A N 1
ATOM 699 C CA . ASP A 1 93 ? -5.377 -8.426 1.986 1.00 57.94 93 ASP A CA 1
ATOM 700 C C . ASP A 1 93 ? -4.504 -8.262 3.228 1.00 57.94 93 ASP A C 1
ATOM 702 O O . ASP A 1 93 ? -4.273 -7.139 3.689 1.00 57.94 93 ASP A O 1
ATOM 706 N N . VAL A 1 94 ? -3.940 -9.378 3.697 1.00 59.31 94 VAL A N 1
ATOM 707 C CA . VAL A 1 94 ? -2.854 -9.357 4.677 1.00 59.31 94 VAL A CA 1
ATOM 708 C C . VAL A 1 94 ? -1.708 -8.514 4.126 1.00 59.31 94 VAL A C 1
ATOM 710 O O . VAL A 1 94 ? -1.193 -8.765 3.036 1.00 59.31 94 VAL A O 1
ATOM 713 N N . VAL A 1 95 ? -1.280 -7.518 4.900 1.00 61.59 95 VAL A N 1
ATOM 714 C CA . VAL A 1 95 ? -0.100 -6.721 4.559 1.00 61.59 95 VAL A CA 1
ATOM 715 C C . VAL A 1 95 ? 1.162 -7.531 4.907 1.00 61.59 95 VAL A C 1
ATOM 717 O O . VAL A 1 95 ? 1.281 -8.008 6.038 1.00 61.59 95 VAL A O 1
ATOM 720 N N . PRO A 1 96 ? 2.115 -7.727 3.976 1.00 56.94 96 PRO A N 1
ATOM 721 C CA . PRO A 1 96 ? 3.334 -8.482 4.253 1.00 56.94 96 PRO A CA 1
ATOM 722 C C . PRO A 1 96 ? 4.295 -7.696 5.156 1.00 56.94 96 PRO A C 1
ATOM 724 O O . PRO A 1 96 ? 4.268 -6.467 5.202 1.00 56.94 96 PRO A O 1
ATOM 727 N N . ASN A 1 97 ? 5.209 -8.404 5.828 1.00 64.12 97 ASN A N 1
ATOM 728 C CA . ASN A 1 97 ? 6.247 -7.815 6.691 1.00 64.12 97 ASN A CA 1
ATOM 729 C C . ASN A 1 97 ? 5.698 -6.941 7.835 1.00 64.12 97 ASN A C 1
ATOM 731 O O . ASN A 1 97 ? 6.338 -5.964 8.233 1.00 64.12 97 ASN A O 1
ATOM 735 N N . VAL A 1 98 ? 4.517 -7.281 8.353 1.00 66.06 98 VAL A N 1
ATOM 736 C CA . VAL A 1 98 ? 3.976 -6.676 9.570 1.00 66.06 98 VAL A CA 1
ATOM 737 C C . VAL A 1 98 ? 4.611 -7.354 10.783 1.00 66.06 98 VAL A C 1
ATOM 739 O O . VAL A 1 98 ? 4.580 -8.576 10.916 1.00 66.06 98 VAL A O 1
ATOM 742 N N . VAL A 1 99 ? 5.182 -6.555 11.676 1.00 71.62 99 VAL A N 1
ATOM 743 C CA . VAL A 1 99 ? 5.738 -6.982 12.955 1.00 71.62 99 VAL A CA 1
ATOM 744 C C . VAL A 1 99 ? 4.868 -6.419 14.069 1.00 71.62 99 VAL A C 1
ATOM 746 O O . VAL A 1 99 ? 4.641 -5.213 14.158 1.00 71.62 99 VAL A O 1
ATOM 749 N N . TYR A 1 100 ? 4.412 -7.307 14.946 1.00 74.19 100 TYR A N 1
ATOM 750 C CA . TYR A 1 100 ? 3.640 -6.958 16.131 1.00 74.19 100 TYR A CA 1
ATOM 751 C C . TYR A 1 100 ? 4.540 -7.056 17.357 1.00 74.19 100 TYR A C 1
ATOM 753 O O . TYR A 1 100 ? 5.095 -8.115 17.645 1.00 74.19 100 TYR A O 1
ATOM 761 N N . ASN A 1 101 ? 4.693 -5.955 18.085 1.00 72.25 101 ASN A N 1
ATOM 762 C CA . ASN A 1 101 ? 5.467 -5.927 19.315 1.00 72.25 101 ASN A CA 1
ATOM 763 C C . ASN A 1 101 ? 4.781 -5.042 20.357 1.00 72.25 101 ASN A C 1
ATOM 765 O O . ASN A 1 101 ? 4.807 -3.821 20.245 1.00 72.25 101 ASN A O 1
ATOM 769 N N . ASN A 1 102 ? 4.179 -5.678 21.367 1.00 69.94 102 ASN A N 1
ATOM 770 C CA . ASN A 1 102 ? 3.715 -5.039 22.602 1.00 69.94 102 ASN A CA 1
ATOM 771 C C . ASN A 1 102 ? 2.930 -3.728 22.375 1.00 69.94 102 ASN A C 1
ATOM 773 O O . ASN A 1 102 ? 3.345 -2.654 22.805 1.00 69.94 102 ASN A O 1
ATOM 777 N N . GLY A 1 103 ? 1.826 -3.812 21.623 1.00 66.81 103 GLY A N 1
ATOM 778 C CA . GLY A 1 103 ? 0.986 -2.655 21.295 1.00 66.81 103 GLY A CA 1
ATOM 779 C C . GLY A 1 103 ? 1.507 -1.777 20.158 1.00 66.81 103 GLY A C 1
ATOM 780 O O . GLY A 1 103 ? 0.813 -0.850 19.762 1.00 66.81 103 GLY A O 1
ATOM 781 N N . ILE A 1 104 ? 2.671 -2.072 19.583 1.00 73.31 104 ILE A N 1
ATOM 782 C CA . ILE A 1 104 ? 3.190 -1.423 18.378 1.00 73.31 104 ILE A CA 1
ATOM 783 C C . ILE A 1 104 ? 3.044 -2.382 17.205 1.00 73.31 104 ILE A C 1
ATOM 785 O O . ILE A 1 104 ? 3.468 -3.537 17.261 1.00 73.31 104 ILE A O 1
ATOM 789 N N . VAL A 1 105 ? 2.479 -1.880 16.118 1.00 71.44 105 VAL A N 1
ATOM 790 C CA . VAL A 1 105 ? 2.539 -2.518 14.813 1.00 71.44 105 VAL A CA 1
ATOM 791 C C . VAL A 1 105 ? 3.527 -1.747 13.975 1.00 71.44 105 VAL A C 1
ATOM 793 O O . VAL A 1 105 ? 3.352 -0.544 13.797 1.00 71.44 105 VAL A O 1
ATOM 796 N N . THR A 1 106 ? 4.541 -2.424 13.450 1.00 72.00 106 THR A N 1
ATOM 797 C CA . THR A 1 106 ? 5.394 -1.867 12.407 1.00 72.00 106 THR A CA 1
ATOM 798 C C . THR A 1 106 ? 5.217 -2.650 11.128 1.00 72.00 106 THR A C 1
ATOM 800 O O . THR A 1 106 ? 4.979 -3.852 11.137 1.00 72.00 106 THR A O 1
ATOM 803 N N . PHE A 1 107 ? 5.291 -1.965 10.002 1.00 63.34 107 PHE A N 1
ATOM 804 C CA . PHE A 1 107 ? 5.245 -2.611 8.703 1.00 63.34 107 PHE A CA 1
ATOM 805 C C . PHE A 1 107 ? 6.094 -1.827 7.723 1.00 63.34 107 PHE A C 1
ATOM 807 O O . PHE A 1 107 ? 6.259 -0.607 7.842 1.00 63.34 107 PHE A O 1
ATOM 814 N N . SER A 1 108 ? 6.677 -2.551 6.774 1.00 56.44 108 SER A N 1
ATOM 815 C CA . SER A 1 108 ? 7.325 -1.927 5.631 1.00 56.44 108 SER A CA 1
ATOM 816 C C . SER A 1 108 ? 6.237 -1.464 4.677 1.00 56.44 108 SER A C 1
ATOM 818 O O . SER A 1 108 ? 5.409 -2.268 4.256 1.00 56.44 108 SER A O 1
ATOM 820 N N . ALA A 1 109 ? 6.224 -0.180 4.339 1.00 48.09 109 ALA A N 1
ATOM 821 C CA . ALA A 1 109 ? 5.403 0.313 3.248 1.00 48.09 109 ALA A CA 1
ATOM 822 C C . ALA A 1 109 ? 6.193 0.184 1.934 1.00 48.09 109 ALA A C 1
ATOM 824 O O . ALA A 1 109 ? 7.104 0.984 1.700 1.00 48.09 109 ALA A O 1
ATOM 825 N N . PRO A 1 110 ? 5.862 -0.751 1.028 1.00 44.81 110 PRO A N 1
ATOM 826 C CA . PRO A 1 110 ? 6.189 -0.581 -0.373 1.00 44.81 110 PRO A CA 1
ATOM 827 C C . PRO A 1 110 ? 5.079 0.263 -1.006 1.00 44.81 110 PRO A C 1
ATOM 829 O O . PRO A 1 110 ? 4.174 -0.253 -1.650 1.00 44.81 110 PRO A O 1
ATOM 832 N N . MET A 1 111 ? 5.113 1.581 -0.817 1.00 40.41 111 MET A N 1
ATOM 833 C CA . MET A 1 111 ? 4.259 2.471 -1.602 1.00 40.41 111 MET A CA 1
ATOM 834 C C . MET A 1 111 ? 5.022 2.941 -2.829 1.00 40.41 111 MET A C 1
ATOM 836 O O . MET A 1 111 ? 5.579 4.037 -2.846 1.00 40.41 111 MET A O 1
ATOM 840 N N . CYS A 1 112 ? 5.066 2.128 -3.882 1.00 40.28 112 CYS A N 1
ATOM 841 C CA . CYS A 1 112 ? 5.501 2.647 -5.176 1.00 40.28 112 CYS A CA 1
ATOM 842 C C . CYS A 1 112 ? 4.375 3.481 -5.798 1.00 40.28 112 CYS A C 1
ATOM 844 O O . CYS A 1 112 ? 3.667 3.036 -6.693 1.00 40.28 112 CYS A O 1
ATOM 846 N N . LEU A 1 113 ? 4.244 4.718 -5.318 1.00 39.38 113 LEU A N 1
ATOM 847 C CA . LEU A 1 113 ? 3.643 5.826 -6.049 1.00 39.38 113 LEU A CA 1
ATOM 848 C C . LEU A 1 113 ? 4.773 6.834 -6.295 1.00 39.38 113 LEU A C 1
ATOM 850 O O . LEU A 1 113 ? 5.273 7.429 -5.342 1.00 39.38 113 LEU A O 1
ATOM 854 N N . ASN A 1 114 ? 5.216 6.963 -7.552 1.00 45.78 114 ASN A N 1
ATOM 855 C CA . ASN A 1 114 ? 6.476 7.618 -7.957 1.00 45.78 114 ASN A CA 1
ATOM 856 C C . ASN A 1 114 ? 7.767 6.915 -7.475 1.00 45.78 114 ASN A C 1
ATOM 858 O O . ASN A 1 114 ? 8.827 7.531 -7.415 1.00 45.78 114 ASN A O 1
ATOM 862 N N . GLY A 1 115 ? 7.688 5.628 -7.121 1.00 53.34 115 GLY A N 1
ATOM 863 C CA . GLY A 1 115 ? 8.843 4.841 -6.684 1.00 53.34 115 GLY A CA 1
ATOM 864 C C . GLY A 1 115 ? 9.709 4.340 -7.842 1.00 53.34 115 GLY A C 1
ATOM 865 O O . GLY A 1 115 ? 9.258 4.250 -8.986 1.00 53.34 115 GLY A O 1
ATOM 866 N N . THR A 1 116 ? 10.952 3.989 -7.517 1.00 64.00 116 THR A N 1
ATOM 867 C CA . THR A 1 116 ? 11.847 3.254 -8.413 1.00 64.00 116 THR A CA 1
ATOM 868 C C . THR A 1 116 ? 11.657 1.757 -8.191 1.00 64.00 116 THR A C 1
ATOM 870 O O . THR A 1 116 ? 11.767 1.292 -7.059 1.00 64.00 116 THR A O 1
ATOM 873 N N . THR A 1 117 ? 11.407 0.999 -9.254 1.00 71.12 117 THR A N 1
ATOM 874 C CA . THR A 1 117 ? 11.358 -0.472 -9.216 1.00 71.12 117 THR A CA 1
ATOM 875 C C . THR A 1 117 ? 12.264 -1.060 -10.294 1.00 71.12 117 THR A C 1
ATOM 877 O O . THR A 1 117 ? 12.603 -0.369 -11.256 1.00 71.12 117 THR A O 1
ATOM 880 N N . THR A 1 118 ? 12.687 -2.312 -10.142 1.00 79.88 118 THR A N 1
ATOM 881 C CA . THR A 1 118 ? 13.547 -2.998 -11.109 1.00 79.88 118 THR A CA 1
ATOM 882 C C . THR A 1 118 ? 12.918 -4.297 -11.600 1.00 79.88 118 THR A C 1
ATOM 884 O O . THR A 1 118 ? 12.254 -5.009 -10.853 1.00 79.88 118 THR A O 1
ATOM 887 N N . ILE A 1 119 ? 13.14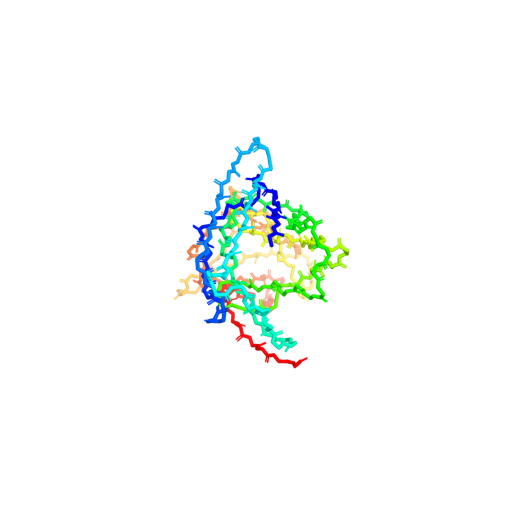4 -4.610 -12.874 1.00 82.62 119 ILE A N 1
ATOM 888 C CA . ILE A 1 119 ? 12.761 -5.866 -13.522 1.00 82.62 119 ILE A CA 1
ATOM 889 C C . ILE A 1 119 ? 14.042 -6.488 -14.070 1.00 82.62 119 ILE A C 1
ATOM 891 O O . ILE A 1 119 ? 14.802 -5.817 -14.767 1.00 82.62 119 ILE A O 1
ATOM 895 N N . THR A 1 120 ? 14.287 -7.760 -13.770 1.00 89.31 120 THR A N 1
ATOM 896 C CA . THR A 1 120 ? 15.463 -8.491 -14.257 1.00 89.31 120 THR A CA 1
ATOM 897 C C . THR A 1 120 ? 15.037 -9.537 -15.277 1.00 89.31 120 THR A C 1
ATOM 899 O O . THR A 1 120 ? 14.046 -10.231 -15.072 1.00 89.31 120 THR A O 1
ATOM 902 N N . SER A 1 121 ? 15.778 -9.633 -16.381 1.00 90.94 121 SER A N 1
ATOM 903 C CA . SER A 1 121 ? 15.579 -10.660 -17.403 1.00 90.94 121 SER A CA 1
ATOM 904 C C . SER A 1 121 ? 15.842 -12.047 -16.813 1.00 90.94 121 SER A C 1
ATOM 906 O O . SER A 1 121 ? 16.848 -12.256 -16.135 1.00 90.94 121 SER A O 1
ATOM 908 N N . ASP A 1 122 ? 14.957 -12.998 -17.094 1.00 86.50 122 ASP A N 1
ATOM 909 C CA . ASP A 1 122 ? 15.093 -14.410 -16.715 1.00 86.50 122 ASP A CA 1
ATOM 910 C C . ASP A 1 122 ? 16.036 -15.191 -17.643 1.00 86.50 122 ASP A C 1
ATOM 912 O O . ASP A 1 122 ? 16.531 -16.260 -17.288 1.00 86.50 122 ASP A O 1
ATOM 916 N N . ILE A 1 123 ? 16.329 -14.629 -18.815 1.00 88.81 123 ILE A N 1
ATOM 917 C CA . ILE A 1 123 ? 17.298 -15.148 -19.777 1.00 88.81 123 ILE A CA 1
ATOM 918 C C . ILE A 1 123 ? 18.546 -14.262 -19.830 1.00 88.81 123 ILE A C 1
ATOM 920 O O . ILE A 1 123 ? 18.471 -13.034 -19.728 1.00 88.81 123 ILE A O 1
ATOM 924 N N . GLN A 1 124 ? 19.704 -14.900 -20.001 1.00 92.25 124 GLN A N 1
ATOM 925 C CA . GLN A 1 124 ? 21.007 -14.240 -20.072 1.00 92.25 124 GLN A CA 1
ATOM 926 C C . GLN A 1 124 ? 21.527 -14.181 -21.509 1.00 92.25 124 GLN A C 1
ATOM 928 O O . GLN A 1 124 ? 21.276 -15.068 -22.322 1.00 92.25 124 GLN A O 1
ATOM 933 N N . GLY A 1 125 ? 22.305 -13.147 -21.806 1.00 92.50 125 GLY A N 1
ATOM 934 C CA . GLY A 1 125 ? 22.961 -12.968 -23.092 1.00 92.50 125 GLY A CA 1
ATOM 935 C C . GLY A 1 125 ? 23.931 -11.793 -23.105 1.00 92.50 125 GLY A C 1
ATOM 936 O O . GLY A 1 125 ? 24.229 -11.190 -22.073 1.00 92.50 125 GLY A O 1
ATOM 937 N N . ALA A 1 126 ? 24.433 -11.484 -24.296 1.00 93.81 126 ALA A N 1
ATOM 938 C CA . ALA A 1 126 ? 25.372 -10.391 -24.542 1.00 93.81 126 ALA A CA 1
ATOM 939 C C . ALA A 1 126 ? 24.673 -9.088 -24.963 1.00 93.81 126 ALA A C 1
ATOM 941 O O . ALA A 1 126 ? 25.244 -8.009 -24.838 1.00 93.81 126 ALA A O 1
ATOM 942 N N . THR A 1 127 ? 23.446 -9.183 -25.474 1.00 95.75 127 THR A N 1
ATOM 943 C CA . THR A 1 127 ? 22.669 -8.040 -25.973 1.00 95.75 127 THR A CA 1
ATOM 944 C C . THR A 1 127 ? 21.293 -8.051 -25.336 1.00 95.75 127 THR A C 1
ATOM 946 O O . THR A 1 127 ? 20.646 -9.093 -25.352 1.00 95.75 127 THR A O 1
ATOM 949 N N . TYR A 1 128 ? 20.856 -6.907 -24.812 1.00 96.94 128 TYR A N 1
ATOM 950 C CA . TYR A 1 128 ? 19.552 -6.732 -24.174 1.00 96.94 128 TYR A CA 1
ATOM 951 C C . TYR A 1 128 ? 18.833 -5.545 -24.813 1.00 96.94 128 TYR A C 1
ATOM 953 O O . TYR A 1 128 ? 19.451 -4.519 -25.111 1.00 96.94 128 TYR A O 1
ATOM 961 N N . GLN A 1 129 ? 17.524 -5.669 -24.989 1.00 97.62 129 GLN A N 1
ATOM 962 C CA . GLN A 1 129 ? 16.648 -4.570 -25.368 1.00 97.62 129 GLN A CA 1
ATOM 963 C C . GLN A 1 129 ? 15.304 -4.743 -24.671 1.00 97.62 129 GLN A C 1
ATOM 965 O O . GLN A 1 129 ? 14.495 -5.593 -25.043 1.00 97.62 129 GLN A O 1
ATOM 970 N N . TRP A 1 130 ? 15.047 -3.918 -23.664 1.00 96.88 130 TRP A N 1
ATOM 971 C CA . TRP A 1 130 ? 13.752 -3.906 -22.999 1.00 96.88 130 TRP A CA 1
ATOM 972 C C . TRP A 1 130 ? 12.667 -3.311 -23.902 1.00 96.88 130 TRP A C 1
ATOM 974 O O . TRP A 1 130 ? 12.897 -2.347 -24.641 1.00 96.88 130 TRP A O 1
ATOM 984 N N . GLN A 1 131 ? 11.477 -3.900 -23.842 1.00 95.19 131 GLN A N 1
ATOM 985 C CA . GLN A 1 131 ? 10.283 -3.507 -24.579 1.00 95.19 131 GLN A CA 1
ATOM 986 C C . GLN A 1 131 ? 9.103 -3.363 -23.615 1.00 95.19 131 GLN A C 1
ATOM 988 O O . GLN A 1 131 ? 9.026 -4.106 -22.636 1.00 95.19 131 GLN A O 1
ATOM 993 N N . ARG A 1 132 ? 8.181 -2.436 -23.900 1.00 91.38 132 ARG A N 1
ATOM 994 C CA . ARG A 1 132 ? 6.889 -2.318 -23.206 1.00 91.38 132 ARG A CA 1
ATOM 995 C C . ARG A 1 132 ? 5.746 -2.515 -24.186 1.00 91.38 132 ARG A C 1
ATOM 997 O O . ARG A 1 132 ? 5.841 -2.062 -25.324 1.00 91.38 132 ARG A O 1
ATOM 1004 N N . ASP A 1 133 ? 4.664 -3.097 -23.712 1.00 87.12 133 ASP A N 1
ATOM 1005 C CA . ASP A 1 133 ? 3.373 -3.140 -24.378 1.00 87.12 133 ASP A CA 1
ATOM 1006 C C . ASP A 1 133 ? 2.359 -2.335 -23.558 1.00 87.12 133 ASP A C 1
ATOM 1008 O O . ASP A 1 133 ? 2.318 -2.435 -22.331 1.00 87.12 133 ASP A O 1
ATOM 1012 N N . THR A 1 134 ? 1.568 -1.512 -24.245 1.00 83.12 134 THR A N 1
ATOM 1013 C CA . THR A 1 134 ? 0.464 -0.719 -23.678 1.00 83.12 134 THR A CA 1
ATOM 1014 C C . THR A 1 134 ? -0.905 -1.202 -24.180 1.00 83.12 134 THR A C 1
ATOM 1016 O O . THR A 1 134 ? -1.854 -0.421 -24.218 1.00 83.12 134 THR A O 1
ATOM 1019 N N . GLY A 1 135 ? -0.996 -2.446 -24.656 1.00 83.00 135 GLY A N 1
ATOM 1020 C CA . GLY A 1 135 ? -2.184 -3.049 -25.269 1.00 83.00 135 GLY A CA 1
ATOM 1021 C C . GLY A 1 135 ? -2.210 -2.996 -26.801 1.00 83.00 135 GLY A C 1
ATOM 1022 O O . GLY A 1 135 ? -3.244 -3.273 -27.401 1.00 83.00 135 GLY A O 1
ATOM 1023 N N . THR A 1 136 ? -1.101 -2.627 -27.451 1.00 85.44 136 THR A N 1
ATOM 1024 C CA . THR A 1 136 ? -1.006 -2.508 -28.926 1.00 85.44 136 THR A CA 1
ATOM 1025 C C . THR A 1 136 ? 0.190 -3.253 -29.524 1.00 85.44 136 THR A C 1
ATOM 1027 O O . THR A 1 136 ? 0.395 -3.220 -30.737 1.00 85.44 136 THR A O 1
ATOM 1030 N N . GLY A 1 137 ? 0.960 -3.953 -28.692 1.00 88.44 137 GLY A N 1
ATOM 1031 C CA . GLY A 1 137 ? 2.179 -4.655 -29.058 1.00 88.44 137 GLY A CA 1
ATOM 1032 C C . GLY A 1 137 ? 3.417 -4.081 -28.367 1.00 88.44 137 GLY A C 1
ATOM 1033 O O . GLY A 1 137 ? 3.455 -2.938 -27.907 1.00 88.44 137 GLY A O 1
ATOM 1034 N N . PHE A 1 138 ? 4.470 -4.895 -28.318 1.00 92.81 138 PHE A N 1
ATOM 1035 C CA . PHE A 1 138 ? 5.736 -4.524 -27.694 1.00 92.81 138 PHE A CA 1
ATOM 1036 C C . PHE A 1 138 ? 6.539 -3.534 -28.542 1.00 92.81 138 PHE A C 1
ATOM 1038 O O . PHE A 1 138 ? 6.881 -3.811 -29.693 1.00 92.81 138 PHE A O 1
ATOM 1045 N N . VAL A 1 139 ? 6.934 -2.423 -27.924 1.00 95.62 139 VAL A N 1
ATOM 1046 C CA . VAL A 1 139 ? 7.792 -1.383 -28.503 1.00 95.62 139 VAL A CA 1
ATOM 1047 C C . VAL A 1 139 ? 9.060 -1.232 -27.666 1.00 95.62 139 VAL A C 1
ATOM 1049 O O . VAL A 1 139 ? 9.015 -1.312 -26.438 1.00 95.62 139 VAL A O 1
ATOM 1052 N N . ASN A 1 140 ? 10.199 -0.998 -28.324 1.00 96.38 140 ASN A N 1
ATOM 1053 C CA . ASN A 1 140 ? 11.485 -0.785 -27.656 1.00 96.38 140 ASN A CA 1
ATOM 1054 C C . ASN A 1 140 ? 11.434 0.420 -26.705 1.00 96.38 140 ASN A C 1
ATOM 1056 O O . ASN A 1 140 ? 10.985 1.505 -27.072 1.00 96.38 140 ASN A O 1
ATOM 1060 N N . ILE A 1 141 ? 11.940 0.222 -25.490 1.00 93.75 141 ILE A N 1
ATOM 1061 C CA . ILE A 1 141 ? 12.088 1.264 -24.478 1.00 93.75 141 ILE A CA 1
ATOM 1062 C C . ILE A 1 141 ? 13.467 1.910 -24.637 1.00 93.75 141 ILE A C 1
ATOM 1064 O O . ILE A 1 141 ? 14.470 1.230 -24.859 1.00 93.75 141 ILE A O 1
ATOM 1068 N N . THR A 1 142 ? 13.524 3.228 -24.481 1.00 94.62 142 THR A N 1
ATOM 1069 C CA . THR A 1 142 ? 14.762 4.013 -24.452 1.00 94.62 142 THR A C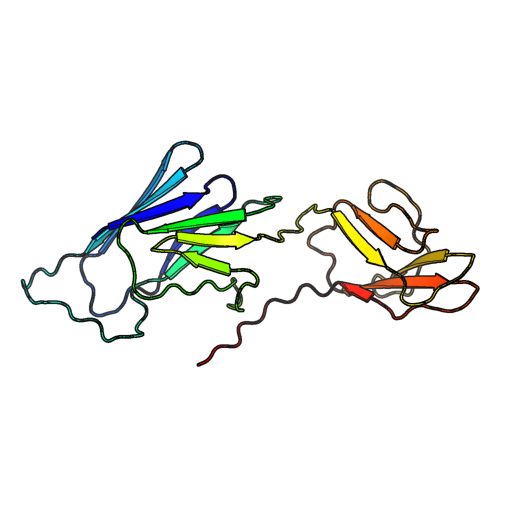A 1
ATOM 1070 C C . THR A 1 142 ? 15.021 4.552 -23.050 1.00 94.62 142 THR A C 1
ATOM 1072 O O . THR A 1 142 ? 14.077 4.884 -22.330 1.00 94.62 142 THR A O 1
ATOM 1075 N N . ASN A 1 143 ? 16.296 4.675 -22.667 1.00 93.06 143 ASN A N 1
ATOM 1076 C CA . ASN A 1 143 ? 16.659 5.336 -21.413 1.00 93.06 143 ASN A CA 1
ATOM 1077 C C . ASN A 1 143 ? 16.141 6.787 -21.404 1.00 93.06 143 ASN A C 1
ATOM 1079 O O . ASN A 1 143 ? 16.136 7.460 -22.436 1.00 93.06 143 ASN A O 1
ATOM 1083 N N . GLY A 1 144 ? 15.732 7.276 -20.239 1.00 88.50 144 GLY A N 1
ATOM 1084 C CA . GLY A 1 144 ? 15.205 8.625 -20.059 1.00 88.50 144 GLY A CA 1
ATOM 1085 C C . GLY A 1 144 ? 14.744 8.871 -18.625 1.00 88.50 144 GLY A C 1
ATOM 1086 O O . GLY A 1 144 ? 15.175 8.194 -17.697 1.00 88.50 144 GLY A O 1
ATOM 1087 N N . SER A 1 145 ? 13.829 9.823 -18.438 1.00 81.38 145 SER A N 1
ATOM 1088 C CA . SER A 1 145 ? 13.300 10.181 -17.112 1.00 81.38 145 SER A CA 1
ATOM 1089 C C . SER A 1 145 ? 12.470 9.077 -16.440 1.00 81.38 145 SER A C 1
ATOM 1091 O O . SER A 1 145 ? 12.303 9.107 -15.224 1.00 81.38 145 SER A O 1
ATOM 1093 N N . ALA A 1 146 ? 11.957 8.120 -17.221 1.00 82.62 146 ALA A N 1
ATOM 1094 C CA . ALA A 1 146 ? 11.105 7.026 -16.751 1.00 82.62 146 ALA A CA 1
ATOM 1095 C C . ALA A 1 146 ? 11.807 5.656 -16.724 1.00 82.62 146 ALA A C 1
ATOM 1097 O O . ALA A 1 146 ? 11.311 4.733 -16.085 1.00 82.62 146 ALA A O 1
ATOM 1098 N N . PHE A 1 147 ? 12.942 5.496 -17.415 1.00 88.88 147 PHE A N 1
ATOM 1099 C CA . PHE A 1 147 ? 13.609 4.200 -17.566 1.00 88.88 147 PHE A CA 1
ATOM 1100 C C . PHE A 1 147 ? 15.127 4.345 -17.589 1.00 88.88 147 PHE A C 1
ATOM 1102 O O . PHE A 1 147 ? 15.657 5.218 -18.278 1.00 88.88 147 PHE A O 1
ATOM 1109 N N . THR A 1 148 ? 15.832 3.446 -16.910 1.00 92.38 148 THR A N 1
ATOM 1110 C CA . THR A 1 148 ? 17.284 3.269 -17.045 1.00 92.38 148 THR A CA 1
ATOM 1111 C C . THR A 1 148 ? 17.631 1.781 -17.137 1.00 92.38 148 THR A C 1
ATOM 1113 O O . THR A 1 148 ? 16.847 0.926 -16.732 1.00 92.38 148 THR A O 1
ATOM 1116 N N . GLY A 1 149 ? 18.786 1.440 -17.714 1.00 94.19 149 GLY A N 1
ATOM 1117 C CA . GLY A 1 149 ? 19.196 0.038 -17.875 1.00 94.19 149 GLY A CA 1
ATOM 1118 C C . GLY A 1 149 ? 18.495 -0.709 -19.019 1.00 94.19 149 GLY A C 1
ATOM 1119 O O . GLY A 1 149 ? 18.471 -1.933 -19.029 1.00 94.19 149 GLY A O 1
ATOM 1120 N N . VAL A 1 150 ? 17.952 -0.011 -20.028 1.00 96.50 150 VAL A N 1
ATOM 1121 C CA . VAL A 1 150 ? 17.199 -0.660 -21.130 1.00 96.50 150 VAL A CA 1
ATOM 1122 C C . VAL A 1 150 ? 18.022 -1.643 -21.981 1.00 96.50 150 VAL A C 1
ATOM 1124 O O . VAL A 1 150 ? 17.439 -2.446 -22.707 1.00 96.50 150 VAL A O 1
ATOM 1127 N N . ASN A 1 151 ? 19.356 -1.603 -21.879 1.00 97.12 151 ASN A N 1
ATOM 1128 C CA . ASN A 1 151 ? 20.282 -2.521 -22.550 1.00 97.12 151 ASN A CA 1
ATOM 1129 C C . ASN A 1 151 ? 21.116 -3.363 -21.572 1.00 97.12 151 ASN A C 1
ATOM 1131 O O . ASN A 1 151 ? 22.192 -3.843 -21.927 1.00 97.12 151 ASN A O 1
ATOM 1135 N N . THR A 1 152 ? 20.644 -3.540 -20.341 1.00 95.81 152 THR A N 1
ATOM 1136 C CA . THR A 1 152 ? 21.294 -4.380 -19.330 1.00 95.81 152 THR A CA 1
ATOM 1137 C C . THR A 1 152 ? 20.357 -5.522 -18.911 1.00 95.81 152 THR A C 1
ATOM 1139 O O . THR A 1 152 ? 19.167 -5.505 -19.255 1.00 95.81 152 THR A O 1
ATOM 1142 N N . PRO A 1 153 ? 20.851 -6.505 -18.132 1.00 92.19 153 PRO A N 1
ATOM 1143 C CA . PRO A 1 153 ? 20.001 -7.548 -17.564 1.00 92.19 153 PRO A CA 1
ATOM 1144 C C . PRO A 1 153 ? 18.862 -7.014 -16.685 1.00 92.19 153 PRO A C 1
ATOM 1146 O O . PRO A 1 153 ? 17.891 -7.733 -16.469 1.00 92.19 153 PRO A O 1
ATOM 1149 N N . THR A 1 154 ? 18.957 -5.773 -16.193 1.00 91.31 154 THR A N 1
ATOM 1150 C CA . THR A 1 154 ? 18.004 -5.188 -15.244 1.00 91.31 154 THR A CA 1
ATOM 1151 C C . THR A 1 154 ? 17.491 -3.834 -15.736 1.00 91.31 154 THR A C 1
ATOM 1153 O O . THR A 1 154 ? 18.230 -2.849 -15.763 1.00 91.31 154 THR A O 1
ATOM 1156 N N . LEU A 1 155 ? 16.198 -3.763 -16.053 1.00 90.31 155 LEU A N 1
ATOM 1157 C CA . LEU A 1 155 ? 15.482 -2.515 -16.307 1.00 90.31 155 LEU A CA 1
ATOM 1158 C C . LEU A 1 155 ? 15.107 -1.861 -14.985 1.00 90.31 155 LEU A C 1
ATOM 1160 O O . LEU A 1 155 ? 14.495 -2.490 -14.129 1.00 90.31 155 LEU A O 1
ATOM 1164 N N . THR A 1 156 ? 15.401 -0.578 -14.842 1.00 86.69 156 THR A N 1
ATOM 1165 C CA . THR A 1 156 ? 14.918 0.245 -13.735 1.00 86.69 156 THR A CA 1
ATOM 1166 C C . THR A 1 156 ? 13.816 1.160 -14.245 1.00 86.69 156 THR A C 1
ATOM 1168 O O . THR A 1 156 ? 14.015 1.901 -15.208 1.00 86.69 156 THR A O 1
ATOM 1171 N N . LEU A 1 157 ? 12.655 1.117 -13.603 1.00 84.25 157 LEU A N 1
ATOM 1172 C CA . LEU A 1 157 ? 11.523 1.986 -13.874 1.00 84.25 157 LEU A CA 1
ATOM 1173 C C . LEU A 1 157 ? 11.518 3.094 -12.828 1.00 84.25 157 LEU A C 1
ATOM 1175 O O . LEU A 1 157 ? 11.481 2.823 -11.630 1.00 84.25 157 LEU A O 1
ATOM 1179 N N . LEU A 1 158 ? 11.560 4.333 -13.296 1.00 81.06 158 LEU A N 1
ATOM 1180 C CA . LEU A 1 158 ? 11.566 5.542 -12.486 1.00 81.06 158 LEU A CA 1
ATOM 1181 C C . LEU A 1 158 ? 10.181 6.182 -12.555 1.00 81.06 158 LEU A C 1
ATOM 1183 O O . LEU A 1 158 ? 9.609 6.298 -13.638 1.00 81.06 158 LEU A O 1
ATOM 1187 N N . ASN A 1 159 ? 9.667 6.651 -11.419 1.00 68.31 159 ASN A N 1
ATOM 1188 C CA . ASN A 1 159 ? 8.423 7.422 -11.356 1.00 68.31 159 ASN A CA 1
ATOM 1189 C C . ASN A 1 159 ? 7.213 6.710 -12.004 1.00 68.31 159 ASN A C 1
ATOM 1191 O O . ASN A 1 159 ? 6.481 7.329 -12.775 1.00 68.31 159 ASN A O 1
ATOM 1195 N N . VAL A 1 160 ? 7.007 5.413 -11.729 1.00 60.88 160 VAL A N 1
ATOM 1196 C CA . VAL A 1 160 ? 5.918 4.629 -12.350 1.00 60.88 160 VAL A CA 1
ATOM 1197 C C . VAL A 1 160 ? 4.547 5.267 -12.035 1.00 60.88 160 VAL A C 1
ATOM 1199 O O . VAL A 1 160 ? 4.179 5.331 -10.856 1.00 60.88 160 VAL A O 1
ATOM 1202 N N . PRO A 1 161 ? 3.785 5.757 -13.042 1.00 49.84 161 PRO A N 1
ATOM 1203 C CA . PRO A 1 161 ? 2.496 6.416 -12.822 1.00 49.84 161 PRO A CA 1
ATOM 1204 C C . PRO A 1 161 ? 1.408 5.451 -12.336 1.00 49.84 161 PRO A C 1
ATOM 1206 O O . PRO A 1 161 ? 1.387 4.277 -12.708 1.00 49.84 161 PRO A O 1
ATOM 1209 N N . SER A 1 162 ? 0.440 5.968 -11.577 1.00 47.66 162 SER A N 1
ATOM 1210 C CA . SER A 1 162 ? -0.673 5.218 -10.966 1.00 47.66 162 SER A CA 1
ATOM 1211 C C . SER A 1 162 ? -1.681 4.603 -11.945 1.00 47.66 162 SER A C 1
ATOM 1213 O O . SER A 1 162 ? -2.544 3.837 -11.529 1.00 47.66 162 SER A O 1
ATOM 1215 N N . THR A 1 163 ? -1.598 4.929 -13.233 1.00 50.31 163 THR A N 1
ATOM 1216 C CA . THR A 1 163 ? -2.504 4.441 -14.286 1.00 50.31 163 THR A CA 1
ATOM 1217 C C . THR A 1 163 ? -1.893 3.318 -15.129 1.00 50.31 163 THR A C 1
ATOM 1219 O O . THR A 1 163 ? -2.416 2.986 -16.186 1.00 50.31 163 THR A O 1
ATOM 1222 N N . SER A 1 164 ?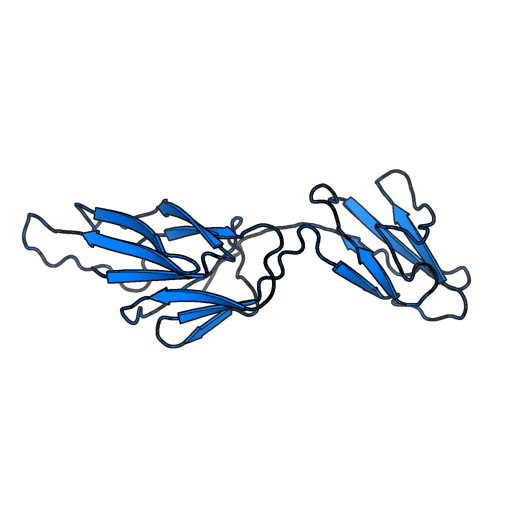 -0.795 2.715 -14.668 1.00 50.88 164 SER A N 1
ATOM 1223 C CA . SER A 1 164 ? -0.013 1.709 -15.405 1.00 50.88 164 SER A CA 1
ATOM 1224 C C . SER A 1 164 ? -0.595 0.283 -15.361 1.00 50.88 164 SER A C 1
ATOM 1226 O O . SER A 1 164 ? 0.149 -0.681 -15.520 1.00 50.88 164 SER A O 1
ATOM 1228 N N . GLY A 1 165 ? -1.896 0.120 -15.102 1.00 56.19 165 GLY A N 1
ATOM 1229 C CA . GLY A 1 165 ? -2.536 -1.195 -15.179 1.00 56.19 165 GLY A CA 1
ATOM 1230 C C . GLY A 1 165 ? -2.496 -1.725 -16.615 1.00 56.19 165 GLY A C 1
ATOM 1231 O O . GLY A 1 165 ? -2.828 -0.990 -17.543 1.00 56.19 165 GLY A O 1
ATOM 1232 N N . GLY A 1 166 ? -2.065 -2.976 -16.798 1.00 61.53 166 GLY A N 1
ATOM 1233 C CA . GLY A 1 166 ? -1.967 -3.615 -18.118 1.00 61.53 166 GLY A CA 1
ATOM 1234 C C . GLY A 1 166 ? -0.706 -3.264 -18.917 1.00 61.53 166 GLY A C 1
ATOM 1235 O O . GLY A 1 166 ? -0.664 -3.509 -20.122 1.00 61.53 166 GLY A O 1
ATOM 1236 N N . LEU A 1 167 ? 0.323 -2.685 -18.281 1.00 74.19 167 LEU A N 1
ATOM 1237 C CA . LEU A 1 167 ? 1.642 -2.549 -18.904 1.00 74.19 167 LEU A CA 1
ATOM 1238 C C . LEU A 1 167 ? 2.423 -3.857 -18.787 1.00 74.19 167 LEU A C 1
ATOM 1240 O O . LEU A 1 167 ? 2.692 -4.333 -17.682 1.00 74.19 167 LEU A O 1
ATOM 1244 N N . VAL A 1 168 ? 2.852 -4.390 -19.928 1.00 84.44 168 VAL A N 1
ATOM 1245 C CA . VAL A 1 168 ? 3.665 -5.608 -19.990 1.00 84.44 168 VAL A CA 1
ATOM 1246 C C . VAL A 1 168 ? 5.070 -5.258 -20.453 1.00 84.44 168 VAL A C 1
ATOM 1248 O O . VAL A 1 168 ? 5.254 -4.573 -21.455 1.00 84.44 168 VAL A O 1
ATOM 1251 N N . TYR A 1 169 ? 6.081 -5.741 -19.745 1.00 89.12 169 TYR A N 1
ATOM 1252 C CA . TYR A 1 169 ? 7.489 -5.542 -20.060 1.00 89.12 169 TYR A CA 1
ATOM 1253 C C . TYR A 1 169 ? 8.117 -6.863 -20.471 1.00 89.12 169 TYR A C 1
ATOM 1255 O O . TYR A 1 169 ? 7.811 -7.903 -19.907 1.00 89.12 169 TYR A O 1
ATOM 1263 N N . ARG A 1 170 ? 9.033 -6.843 -21.433 1.00 94.19 170 ARG A N 1
ATOM 1264 C CA . ARG A 1 170 ? 9.883 -8.004 -21.729 1.00 94.19 170 ARG A CA 1
ATOM 1265 C C . ARG A 1 170 ? 11.249 -7.548 -22.194 1.00 94.19 170 ARG A C 1
ATOM 1267 O O . ARG A 1 170 ? 11.384 -6.451 -22.736 1.00 94.19 170 ARG A O 1
ATOM 1274 N N . CYS A 1 171 ? 12.246 -8.398 -22.035 1.00 95.75 171 CYS A N 1
ATOM 1275 C CA . CYS A 1 171 ? 13.568 -8.178 -22.585 1.00 95.75 171 CYS A CA 1
ATOM 1276 C C . CYS A 1 171 ? 13.760 -9.024 -23.845 1.00 95.75 171 CYS A C 1
ATOM 1278 O O . CYS A 1 171 ? 13.468 -10.216 -23.857 1.00 95.75 171 CYS A O 1
ATOM 1280 N N . LEU A 1 172 ? 14.256 -8.409 -24.915 1.00 96.81 172 LEU A N 1
ATOM 1281 C CA . LEU A 1 172 ? 14.789 -9.110 -26.075 1.00 96.81 172 LEU A CA 1
ATOM 1282 C C . LEU A 1 172 ? 16.282 -9.349 -25.840 1.00 96.81 172 LEU A C 1
ATOM 1284 O O . LEU A 1 172 ? 17.073 -8.406 -25.871 1.00 96.81 172 LEU A O 1
ATOM 1288 N N . VAL A 1 173 ? 16.655 -10.605 -25.614 1.00 96.56 173 VAL A N 1
ATOM 1289 C CA . VAL A 1 173 ? 18.022 -11.030 -25.318 1.00 96.56 173 VAL A CA 1
ATOM 1290 C C . VAL A 1 173 ? 18.545 -11.908 -26.444 1.00 96.56 173 VAL A C 1
ATOM 1292 O O . VAL A 1 173 ? 18.060 -13.017 -26.663 1.00 96.56 173 VAL A O 1
ATOM 1295 N N . ASN A 1 174 ? 19.524 -11.402 -27.198 1.00 95.38 174 ASN A N 1
ATOM 1296 C CA . ASN A 1 174 ? 20.128 -12.113 -28.335 1.00 95.38 174 ASN A CA 1
ATOM 1297 C C . ASN A 1 174 ? 19.094 -12.674 -29.341 1.00 95.38 174 ASN A C 1
ATOM 1299 O O . ASN A 1 174 ? 19.288 -13.749 -29.902 1.00 95.38 174 ASN A O 1
ATOM 1303 N N . GLY A 1 175 ? 17.981 -11.965 -29.556 1.00 91.06 175 GLY A N 1
ATOM 1304 C CA . GLY A 1 175 ? 16.907 -12.406 -30.455 1.00 91.06 175 GLY A CA 1
ATOM 1305 C C . GLY A 1 175 ? 15.809 -13.256 -29.799 1.00 91.06 175 GLY A C 1
ATOM 1306 O O . GLY A 1 175 ? 14.809 -13.532 -30.453 1.00 91.06 175 GLY A O 1
ATOM 1307 N N . ASN A 1 176 ? 15.949 -13.621 -28.521 1.00 92.12 176 ASN A N 1
ATOM 1308 C CA . ASN A 1 176 ? 14.956 -14.381 -27.758 1.00 92.12 176 ASN A CA 1
ATOM 1309 C C . ASN A 1 176 ? 14.220 -13.482 -26.762 1.00 92.12 176 ASN A C 1
ATOM 1311 O O . ASN A 1 176 ? 14.814 -12.574 -26.187 1.00 92.12 176 ASN A O 1
ATOM 1315 N N . TYR A 1 177 ? 12.934 -13.734 -26.538 1.00 95.44 177 TYR A N 1
ATOM 1316 C CA . TYR A 1 177 ? 12.143 -12.958 -25.586 1.00 95.44 177 TYR A CA 1
ATOM 1317 C C . TYR A 1 177 ? 12.191 -13.585 -24.193 1.00 95.44 177 TYR A C 1
ATOM 1319 O O . TYR A 1 177 ? 11.964 -14.786 -24.053 1.00 95.44 177 TYR A O 1
ATOM 1327 N N . SER A 1 178 ? 12.448 -12.756 -23.181 1.00 91.62 178 SER A N 1
ATOM 1328 C CA . SER A 1 178 ? 12.222 -13.096 -21.776 1.00 91.62 178 SER A CA 1
ATOM 1329 C C . SER A 1 178 ? 10.745 -13.403 -21.545 1.00 91.62 178 SER A C 1
ATOM 1331 O O . SER A 1 178 ? 9.881 -12.992 -22.335 1.00 91.62 178 SER A O 1
ATOM 1333 N N . THR A 1 179 ? 10.428 -14.038 -20.419 1.00 86.31 179 THR A N 1
ATOM 1334 C CA . THR A 1 179 ? 9.032 -14.087 -19.976 1.00 86.31 179 THR A CA 1
ATOM 1335 C C . THR A 1 179 ? 8.474 -12.660 -19.830 1.00 86.31 179 THR A C 1
ATOM 1337 O O . THR A 1 179 ? 9.165 -11.775 -19.308 1.00 86.31 179 THR A O 1
ATOM 1340 N N . PRO A 1 180 ? 7.264 -12.379 -20.355 1.00 83.31 180 PRO A N 1
ATOM 1341 C CA . PRO A 1 180 ? 6.630 -11.084 -20.165 1.00 83.31 180 PRO A CA 1
ATOM 1342 C C . PRO A 1 180 ? 6.297 -10.850 -18.689 1.00 83.31 180 PRO A C 1
ATOM 1344 O O . PRO A 1 180 ? 5.644 -11.668 -18.047 1.00 83.31 180 PRO A O 1
ATOM 1347 N N . TYR A 1 181 ? 6.738 -9.713 -18.168 1.00 75.38 181 TYR A N 1
ATOM 1348 C CA . TYR A 1 181 ? 6.453 -9.226 -16.830 1.00 75.38 181 TYR A CA 1
ATOM 1349 C C . TYR A 1 181 ? 5.313 -8.211 -16.895 1.00 75.38 181 TYR A C 1
ATOM 1351 O O . TYR A 1 181 ? 5.490 -7.096 -17.389 1.00 75.38 181 TYR A O 1
ATOM 1359 N N . GLU A 1 182 ? 4.135 -8.591 -16.416 1.00 74.25 182 GLU A N 1
ATOM 1360 C CA . GLU A 1 182 ? 2.988 -7.692 -16.336 1.00 74.25 182 GLU A CA 1
ATOM 1361 C C . GLU A 1 182 ? 2.992 -6.935 -15.006 1.00 74.25 182 GLU A C 1
ATOM 1363 O O . GLU A 1 182 ? 3.053 -7.534 -13.930 1.00 74.25 182 GLU A O 1
ATOM 1368 N N . ILE A 1 183 ? 2.899 -5.606 -15.073 1.00 57.03 183 ILE A N 1
ATOM 1369 C CA . ILE A 1 183 ? 2.620 -4.799 -13.888 1.00 57.03 183 ILE A CA 1
ATOM 1370 C C . ILE A 1 183 ? 1.113 -4.850 -13.644 1.00 57.03 183 ILE A C 1
ATOM 1372 O O . ILE A 1 183 ? 0.340 -4.074 -14.211 1.00 57.03 183 ILE A O 1
ATOM 1376 N N . VAL A 1 184 ? 0.704 -5.771 -12.775 1.00 48.19 184 VAL A N 1
ATOM 1377 C CA . VAL A 1 184 ? -0.668 -5.841 -12.273 1.00 48.19 184 VAL A CA 1
ATOM 1378 C C . VAL A 1 184 ? -0.721 -5.156 -10.914 1.00 48.19 184 VAL A C 1
ATOM 1380 O O . VAL A 1 184 ? -0.123 -5.612 -9.939 1.00 48.19 184 VAL A O 1
ATOM 1383 N N . PHE A 1 185 ? -1.454 -4.049 -10.834 1.00 47.28 185 PHE A N 1
ATOM 1384 C CA . PHE A 1 185 ? -1.872 -3.506 -9.547 1.00 47.28 185 PHE A CA 1
ATOM 1385 C C . PHE A 1 185 ? -3.149 -4.234 -9.138 1.00 47.28 185 PHE A C 1
ATOM 1387 O O . PHE A 1 185 ? -4.225 -3.930 -9.650 1.00 47.28 185 PHE A O 1
ATOM 1394 N N . THR A 1 186 ? -3.036 -5.194 -8.223 1.00 39.00 186 THR A N 1
ATOM 1395 C CA . THR A 1 186 ? -4.200 -5.896 -7.669 1.00 39.00 186 THR A CA 1
ATOM 1396 C C . THR A 1 186 ? -4.166 -5.897 -6.152 1.00 39.00 186 THR A C 1
ATOM 1398 O O . THR A 1 186 ? -3.142 -6.192 -5.547 1.00 39.00 186 THR A O 1
ATOM 1401 N N . ASN A 1 187 ? -5.307 -5.545 -5.561 1.00 37.09 187 ASN A N 1
ATOM 1402 C CA . ASN A 1 187 ? -5.588 -5.615 -4.132 1.00 37.09 187 ASN A CA 1
ATOM 1403 C C . ASN A 1 187 ? -6.754 -6.625 -3.953 1.00 37.09 187 ASN A C 1
ATOM 1405 O O . ASN A 1 187 ? -7.811 -6.394 -4.548 1.00 37.09 187 ASN A O 1
ATOM 1409 N N . TYR A 1 188 ? -6.610 -7.690 -3.156 1.00 38.28 188 TYR A N 1
ATOM 1410 C CA . TYR A 1 188 ? -7.618 -8.722 -2.817 1.00 38.28 188 TYR A CA 1
ATOM 1411 C C . TYR A 1 188 ? -7.621 -9.273 -1.351 1.00 38.28 188 TYR A C 1
ATOM 1413 O O . TYR A 1 188 ? -6.897 -10.213 -1.030 1.00 38.28 188 TYR A O 1
ATOM 1421 N N . TRP A 1 189 ? -8.523 -8.854 -0.445 1.00 38.28 189 TRP A N 1
ATOM 1422 C CA . TRP A 1 189 ? -8.680 -9.573 0.850 1.00 38.28 189 TRP A CA 1
ATOM 1423 C C . TRP A 1 189 ? -9.066 -11.028 0.648 1.00 38.28 189 TRP A C 1
ATOM 1425 O O . TRP A 1 189 ? -10.047 -11.323 -0.034 1.00 38.28 189 TRP A O 1
ATOM 1435 N N . ILE A 1 190 ? -8.355 -11.930 1.321 1.00 40.53 190 ILE A N 1
ATOM 1436 C CA . ILE A 1 190 ? -8.787 -13.312 1.506 1.00 40.53 190 ILE A CA 1
ATOM 1437 C C . ILE A 1 190 ? -8.479 -13.696 2.951 1.00 40.53 190 ILE A C 1
ATOM 1439 O O . ILE A 1 190 ? -7.321 -13.845 3.334 1.00 40.53 190 ILE A O 1
ATOM 1443 N N . GLY A 1 191 ? -9.524 -13.738 3.778 1.00 37.03 191 GLY A N 1
ATOM 1444 C CA . GLY A 1 191 ? -9.412 -13.968 5.215 1.00 37.03 191 GLY A CA 1
ATOM 1445 C C . GLY A 1 191 ? -9.347 -15.437 5.643 1.00 37.03 191 GLY A C 1
ATOM 1446 O O . GLY A 1 191 ? -9.718 -16.339 4.896 1.00 37.03 191 GLY A O 1
ATOM 1447 N N . GLY A 1 192 ? -8.971 -15.618 6.916 1.00 37.75 192 GLY A N 1
ATOM 1448 C CA . GLY A 1 192 ? -9.145 -16.832 7.734 1.00 37.75 192 GLY A CA 1
ATOM 1449 C C . GLY A 1 192 ? -7.862 -17.653 7.921 1.00 37.75 192 GLY A C 1
ATOM 1450 O O . GLY A 1 192 ? -7.089 -17.789 6.981 1.00 37.75 192 GLY A O 1
ATOM 1451 N N . THR A 1 193 ? -7.559 -18.229 9.090 1.00 39.75 193 THR A N 1
ATOM 1452 C CA . THR A 1 193 ? -8.360 -18.528 10.303 1.00 39.75 193 THR A CA 1
ATOM 1453 C C . THR A 1 193 ? -7.688 -18.056 11.583 1.00 39.75 193 THR A C 1
ATOM 1455 O O . THR A 1 193 ? -6.456 -18.255 11.678 1.00 39.75 193 THR A O 1
#

Secondary structure (DSSP, 8-state):
-EEEEEETTTEEEEEEE---TT--S-EEEEEEETTEEEEEEE---TT----PPPTT----EEEEEEPTT-EEEEEEEESS--S----B-SS-PBPTTEEEETTEEEEEEE--SS--EEEE-SS--S-EEEEEESSS-EEE---SSSEE-TTSSEEEE-S--TT-TTEEEEEEETTEEPPPEEE----------